Protein AF-A0A3L7WDQ2-F1 (afdb_monomer)

Foldseek 3Di:
DDDDDDDDDDDDDDDAFDWDWDAAPVGEIEIEGADPPFQKKKKKKWFFQAQQNDDQLQAQLRALLQQQLCCDFPPDGNVRLQVQQVVQVKGWGWGGDNTTIMIIMMGGPVSVLSVVVSSCRSLQGGPLDQVSLVVSLVVLLVVLVVLVVDPVSVVVLVVLCVVQPNRSSSADRNHDNNSSVPDGSVSSVVSSVVRNPGNYIYMYMYGHDDPVVVVVSVNVD

Secondary structure (DSSP, 8-state):
---PPPPPPPPPPPPPPPPEEEE-TT--EEEEEE-TT--EEEEEEEEE--GGG--STTTTHHHHHHHHHTTB-SS-BHHHHHHHHHHTT-EEEEEE-SSEEEEEEEEEGGGHHHHHHHHHHHHHS----HHHHHHHHHHHHHHHHHHHT-HHHHHHHHHHHHHHTTSGGGS-TT--HHHHHH--HHHHHHHHHHHHT-SS-EEEEEESS-HHHHHHHHHH-

pLDDT: mean 94.1, std 5.85, range [59.62, 98.56]

Nearest PDB structures (foldseek):
  8ab7-assembly1_A  TM=9.210E-01  e=2.938E-15  Yarrowia lipolytica
  1hr6-assembly4_H  TM=9.239E-01  e=3.121E-15  Saccharomyces cerevisiae
  1hr8-assembly2_D  TM=9.144E-01  e=2.767E-15  Saccharomyces cerevisiae
  8bq5-assembly1_AB  TM=8.715E-01  e=3.970E-15  Arabidopsis thaliana
  8gym-assembly1_qa  TM=8.135E-01  e=2.073E-12  Tetrahymena thermophila SB210

Radius of gyration: 20.44 Å; Cα contacts (8 Å, |Δi|>4): 396; chains: 1; bounding box: 46×68×49 Å

Structure (mmCIF, N/CA/C/O backbone):
data_AF-A0A3L7WDQ2-F1
#
_entry.id   AF-A0A3L7WDQ2-F1
#
loop_
_atom_site.group_PDB
_atom_site.id
_atom_site.type_symbol
_atom_site.label_atom_id
_atom_site.label_alt_id
_atom_site.label_comp_id
_atom_site.label_asym_id
_atom_site.label_entity_id
_atom_site.label_seq_id
_atom_site.pdbx_PDB_ins_code
_atom_site.Cartn_x
_atom_site.Cartn_y
_atom_site.Cartn_z
_atom_site.occupancy
_atom_site.B_iso_or_equiv
_atom_site.auth_seq_id
_atom_site.auth_comp_id
_atom_site.auth_asym_id
_atom_site.auth_atom_id
_atom_site.pdbx_PDB_model_num
ATOM 1 N N . MET A 1 1 ? 1.656 50.669 -23.927 1.00 59.62 1 MET A N 1
ATOM 2 C CA . MET A 1 1 ? 1.683 49.493 -24.826 1.00 59.62 1 MET A CA 1
ATOM 3 C C . MET A 1 1 ? 0.781 48.427 -24.222 1.00 59.62 1 MET A C 1
ATOM 5 O O . MET A 1 1 ? 1.044 48.004 -23.106 1.00 59.62 1 MET A O 1
ATOM 9 N N . SER A 1 2 ? -0.325 48.080 -24.886 1.00 64.50 2 SER A N 1
ATOM 10 C CA . SER A 1 2 ? -1.250 47.030 -24.431 1.00 64.50 2 SER A CA 1
ATOM 11 C C . SER A 1 2 ? -0.648 45.667 -24.777 1.00 64.50 2 SER A C 1
ATOM 13 O O . SER A 1 2 ? -0.450 45.374 -25.954 1.00 64.50 2 SER A O 1
ATOM 15 N N . VAL A 1 3 ? -0.287 44.865 -23.772 1.00 70.38 3 VAL A N 1
ATOM 16 C CA . VAL A 1 3 ? 0.194 43.492 -23.984 1.00 70.38 3 VAL A CA 1
ATOM 17 C C . VAL A 1 3 ? -1.024 42.595 -24.177 1.00 70.38 3 VAL A C 1
ATOM 19 O O . VAL A 1 3 ? -1.793 42.359 -23.245 1.00 70.38 3 VAL A O 1
ATOM 22 N N . GLN A 1 4 ? -1.217 42.117 -25.402 1.00 76.56 4 GLN A N 1
ATOM 23 C CA . GLN A 1 4 ? -2.279 41.176 -25.737 1.00 76.56 4 GLN A CA 1
ATOM 24 C C . GLN A 1 4 ? -1.989 39.829 -25.061 1.00 76.56 4 GLN A C 1
ATOM 26 O O . GLN A 1 4 ? -0.908 39.265 -25.231 1.00 76.56 4 GLN A O 1
ATOM 31 N N . ARG A 1 5 ? -2.940 39.314 -24.266 1.00 75.31 5 ARG A N 1
ATOM 32 C CA . ARG A 1 5 ? -2.810 37.976 -23.670 1.00 75.31 5 ARG A CA 1
ATOM 33 C C . ARG A 1 5 ? -2.708 36.930 -24.788 1.00 75.31 5 ARG A C 1
ATOM 35 O O . ARG A 1 5 ? -3.518 36.993 -25.716 1.00 75.31 5 ARG A O 1
ATOM 42 N N . PRO A 1 6 ? -1.778 35.962 -24.693 1.00 79.25 6 PRO A N 1
ATOM 43 C CA . PRO A 1 6 ? -1.749 34.830 -25.607 1.00 79.25 6 PRO A CA 1
ATOM 44 C C . PRO A 1 6 ? -3.108 34.122 -25.605 1.00 79.25 6 PRO A C 1
ATOM 46 O O . PRO A 1 6 ? -3.680 33.876 -24.541 1.00 79.25 6 PRO A O 1
ATOM 49 N N . GLY A 1 7 ? -3.630 33.824 -26.795 1.00 85.00 7 GLY A N 1
ATOM 50 C CA . GLY A 1 7 ? -4.829 33.003 -26.944 1.00 85.00 7 GLY A CA 1
ATOM 51 C C . GLY A 1 7 ? -4.579 31.552 -26.511 1.00 85.00 7 GLY A C 1
ATOM 52 O O . GLY A 1 7 ? -3.423 31.146 -26.353 1.00 85.00 7 GLY A O 1
ATOM 53 N N . PRO A 1 8 ? -5.641 30.753 -26.317 1.00 83.12 8 PRO A N 1
ATOM 54 C CA . PRO A 1 8 ? -5.490 29.333 -26.034 1.00 83.12 8 PRO A CA 1
ATOM 55 C C . PRO A 1 8 ? -4.716 28.650 -27.168 1.00 83.12 8 PRO A C 1
ATOM 57 O O . PRO A 1 8 ? -4.995 28.865 -28.347 1.00 83.12 8 PRO A O 1
ATOM 60 N N . LEU A 1 9 ? -3.728 27.832 -26.801 1.00 85.31 9 LEU A N 1
ATOM 61 C CA . LEU A 1 9 ? -3.012 26.994 -27.758 1.00 85.31 9 LEU A CA 1
ATOM 62 C C . LEU A 1 9 ? -3.973 25.961 -28.352 1.00 85.31 9 LEU A C 1
ATOM 64 O O . LEU A 1 9 ? -4.857 25.455 -27.658 1.00 85.31 9 LEU A O 1
ATOM 68 N N . THR A 1 10 ? -3.764 25.599 -29.617 1.00 86.88 10 THR A N 1
ATOM 69 C CA . THR A 1 10 ? -4.469 24.469 -30.224 1.00 86.88 10 THR A CA 1
ATOM 70 C C . THR A 1 10 ? -4.185 23.204 -29.406 1.00 86.88 10 THR A C 1
ATOM 72 O O . THR A 1 10 ? -3.007 22.909 -29.161 1.00 86.88 10 THR A O 1
ATOM 75 N N . PRO A 1 11 ? -5.214 22.449 -28.978 1.00 84.75 11 PRO A N 1
ATOM 76 C CA . PRO A 1 11 ? -5.010 21.196 -28.266 1.00 84.75 11 PRO A CA 1
ATOM 77 C C . PRO A 1 11 ? -4.119 20.268 -29.089 1.00 84.75 11 PRO A C 1
ATOM 79 O O . PRO A 1 11 ? -4.401 19.988 -30.255 1.00 84.75 11 PRO A O 1
ATOM 82 N N . ARG A 1 12 ? -3.022 19.798 -28.493 1.00 84.56 12 ARG A N 1
ATOM 83 C CA . ARG A 1 12 ? -2.205 18.759 -29.121 1.00 84.56 12 ARG A CA 1
ATOM 84 C C . ARG A 1 12 ? -2.947 17.429 -28.980 1.00 84.56 12 ARG A C 1
ATOM 86 O O . ARG A 1 12 ? -3.363 17.118 -27.863 1.00 84.56 12 ARG A O 1
ATOM 93 N N . PRO A 1 13 ? -3.110 16.641 -30.057 1.00 84.12 13 PRO A N 1
ATOM 94 C CA . PRO A 1 13 ? -3.695 15.315 -29.939 1.00 84.12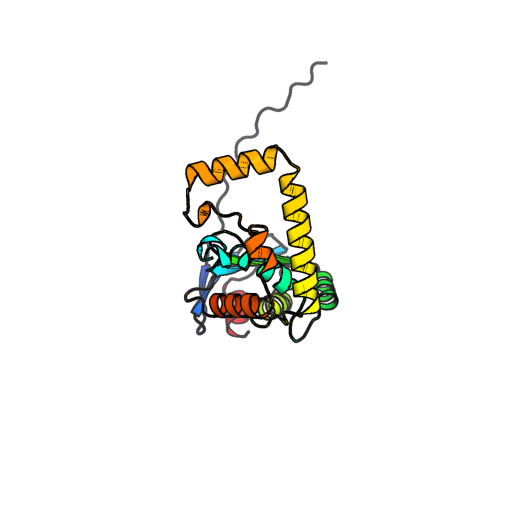 13 PRO A CA 1
ATOM 95 C C . PRO A 1 13 ? -2.809 14.465 -29.024 1.00 84.12 13 PRO A C 1
ATOM 97 O O . PRO A 1 13 ? -1.614 14.305 -29.272 1.00 84.12 13 PRO A O 1
ATOM 100 N N . TYR A 1 14 ? -3.388 13.955 -27.939 1.00 80.38 14 TYR A N 1
ATOM 101 C CA . TYR A 1 14 ? -2.718 13.026 -27.039 1.00 80.38 14 TYR A CA 1
ATOM 102 C C . TYR A 1 14 ? -3.117 11.605 -27.427 1.00 80.38 14 TYR A C 1
ATOM 104 O O . TYR A 1 14 ? -4.299 11.268 -27.424 1.00 80.38 14 TYR A O 1
ATOM 112 N N . THR A 1 15 ? -2.133 10.783 -27.783 1.00 83.75 15 THR A N 1
ATOM 113 C CA . THR A 1 15 ? -2.346 9.356 -28.044 1.00 83.75 15 THR A CA 1
ATOM 114 C C . THR A 1 15 ? -1.945 8.590 -26.798 1.00 83.75 15 THR A C 1
ATOM 116 O O . THR A 1 15 ? -0.816 8.732 -26.326 1.00 83.75 15 THR A O 1
ATOM 119 N N . PHE A 1 16 ? -2.865 7.795 -26.258 1.00 85.06 16 PHE A N 1
ATOM 120 C CA . PHE A 1 16 ? -2.553 6.931 -25.128 1.00 85.06 16 PHE A CA 1
ATOM 121 C C . PHE A 1 16 ? -1.520 5.871 -25.541 1.00 85.06 16 PHE A C 1
ATOM 123 O O . PHE A 1 16 ? -1.614 5.337 -26.651 1.00 85.06 16 PHE A O 1
ATOM 130 N N . PRO A 1 17 ? -0.535 5.558 -24.680 1.00 87.75 17 PRO A N 1
ATOM 131 C CA . PRO A 1 17 ? 0.389 4.465 -24.944 1.00 87.75 17 PRO A CA 1
ATOM 132 C C . PRO A 1 17 ? -0.378 3.142 -25.050 1.00 87.75 17 PRO A C 1
ATOM 134 O O . PRO A 1 17 ? -1.383 2.927 -24.370 1.00 87.75 17 PRO A O 1
ATOM 137 N N . ARG A 1 18 ? 0.102 2.243 -25.913 1.00 93.56 18 ARG A N 1
ATOM 138 C CA . ARG A 1 18 ? -0.462 0.897 -26.039 1.00 93.56 18 ARG A CA 1
ATOM 139 C C . ARG A 1 18 ? -0.148 0.098 -24.774 1.00 93.56 18 ARG A C 1
ATOM 141 O O . ARG A 1 18 ? 1.014 0.002 -24.389 1.00 93.56 18 ARG A O 1
ATOM 148 N N . ALA A 1 19 ? -1.175 -0.496 -24.175 1.00 96.69 19 ALA A N 1
ATOM 149 C CA . ALA A 1 19 ? -1.021 -1.424 -23.064 1.00 96.69 19 ALA A CA 1
ATOM 150 C C . ALA A 1 19 ? -0.680 -2.833 -23.571 1.00 96.69 19 ALA A C 1
ATOM 152 O O . ALA A 1 19 ? -1.246 -3.304 -24.563 1.00 96.69 19 ALA A O 1
ATOM 153 N N . TYR A 1 20 ? 0.233 -3.493 -22.867 1.00 98.19 20 TYR A N 1
ATOM 154 C CA . TYR A 1 20 ? 0.569 -4.902 -23.027 1.00 98.19 20 TYR A CA 1
ATOM 155 C C . TYR A 1 20 ? 0.194 -5.619 -21.740 1.00 98.19 20 TYR A C 1
ATOM 157 O O . TYR A 1 20 ? 0.519 -5.144 -20.653 1.00 98.19 20 TYR A O 1
ATOM 165 N N . GLU A 1 21 ? -0.499 -6.744 -21.864 1.00 97.88 21 GLU A N 1
ATOM 166 C CA . GLU A 1 21 ? -0.976 -7.505 -20.716 1.00 97.88 21 GLU A CA 1
ATOM 167 C C . GLU A 1 21 ? -0.285 -8.859 -20.644 1.00 97.88 21 GLU A C 1
ATOM 169 O O . GLU A 1 21 ? -0.116 -9.533 -21.660 1.00 97.88 21 GLU A O 1
ATOM 174 N N . HIS A 1 22 ? 0.061 -9.257 -19.428 1.00 97.44 22 HIS A N 1
ATOM 175 C CA . HIS A 1 22 ? 0.585 -10.574 -19.100 1.00 97.44 22 HIS A CA 1
ATOM 176 C C . HIS A 1 22 ? -0.095 -11.087 -17.836 1.00 97.44 22 HIS A C 1
ATOM 178 O O . HIS A 1 22 ? -0.574 -10.304 -17.012 1.00 97.44 22 HIS A O 1
ATOM 184 N N . ARG A 1 23 ? -0.155 -12.405 -17.676 1.00 96.81 23 ARG A N 1
ATOM 185 C CA . ARG A 1 23 ? -0.610 -13.025 -16.434 1.00 96.81 23 ARG A CA 1
ATOM 186 C C . ARG A 1 23 ? 0.427 -14.047 -16.004 1.00 96.81 23 ARG A C 1
ATOM 188 O O . ARG A 1 23 ? 0.684 -14.997 -16.740 1.00 96.81 23 ARG A O 1
ATOM 195 N N . THR A 1 24 ? 0.995 -13.836 -14.823 1.00 94.00 24 THR A N 1
ATOM 196 C CA . THR A 1 24 ? 2.006 -14.727 -14.248 1.00 94.00 24 THR A CA 1
ATOM 197 C C . THR A 1 24 ? 1.384 -16.076 -13.877 1.00 94.00 24 THR A C 1
ATOM 199 O O . THR A 1 24 ? 0.164 -16.198 -13.710 1.00 94.00 24 THR A O 1
ATOM 202 N N . ALA A 1 25 ? 2.219 -17.095 -13.660 1.00 91.25 25 ALA A N 1
ATOM 203 C CA . ALA A 1 25 ? 1.758 -18.399 -13.171 1.00 91.25 25 ALA A CA 1
ATOM 204 C C . ALA A 1 25 ? 1.103 -18.322 -11.775 1.00 91.25 25 ALA A C 1
ATOM 206 O O . ALA A 1 25 ? 0.220 -19.118 -11.460 1.00 91.25 25 ALA A O 1
ATOM 207 N N . THR A 1 26 ? 1.503 -17.341 -10.958 1.00 87.44 26 THR A N 1
ATOM 208 C CA . THR A 1 26 ? 0.925 -17.058 -9.632 1.00 87.44 26 THR A CA 1
ATOM 209 C C . THR A 1 26 ? -0.418 -16.323 -9.700 1.00 87.44 26 THR A C 1
ATOM 211 O O . THR A 1 26 ? -1.068 -16.142 -8.674 1.00 87.44 26 THR A O 1
ATOM 214 N N . GLY A 1 27 ? -0.865 -15.928 -10.897 1.00 90.19 27 GLY A N 1
ATOM 215 C CA . GLY A 1 27 ? -2.151 -15.272 -11.123 1.00 90.19 27 GLY A CA 1
ATOM 216 C C . GLY A 1 27 ? -2.107 -13.743 -11.104 1.00 90.19 27 GLY A C 1
ATOM 217 O O . GLY A 1 27 ? -3.146 -13.130 -11.351 1.00 90.19 27 GLY A O 1
ATOM 218 N N . LEU A 1 28 ? -0.941 -13.120 -10.889 1.00 93.62 28 LEU A N 1
ATOM 219 C CA . LEU A 1 28 ? -0.765 -11.667 -10.971 1.00 93.62 28 LEU A CA 1
ATOM 220 C C . LEU A 1 28 ? -1.000 -11.195 -12.406 1.00 93.62 28 LEU A C 1
ATOM 222 O O . LEU A 1 28 ? -0.325 -11.633 -13.340 1.00 93.62 28 LEU A O 1
ATOM 226 N N . ARG A 1 29 ? -1.954 -10.281 -12.591 1.00 96.94 29 ARG A N 1
ATOM 227 C CA . ARG A 1 29 ? -2.134 -9.594 -13.870 1.00 96.94 29 ARG A CA 1
ATOM 228 C C . ARG A 1 29 ? -1.151 -8.435 -13.942 1.00 96.94 29 ARG A C 1
ATOM 230 O O . ARG A 1 29 ? -1.103 -7.614 -13.034 1.00 96.94 29 ARG A O 1
ATOM 237 N N . VAL A 1 30 ? -0.401 -8.344 -15.029 1.00 97.94 30 VAL A N 1
ATOM 238 C CA . VAL A 1 30 ? 0.570 -7.279 -15.278 1.00 97.94 30 VAL A CA 1
ATOM 239 C C . VAL A 1 30 ? 0.114 -6.468 -16.481 1.00 97.94 30 VAL A C 1
ATOM 241 O O . VAL A 1 30 ? -0.139 -7.030 -17.544 1.00 97.94 30 VAL A O 1
ATOM 244 N N . ILE A 1 31 ? 0.031 -5.149 -16.330 1.00 98.19 31 ILE A N 1
ATOM 245 C CA . ILE A 1 31 ? -0.204 -4.208 -17.426 1.00 98.19 31 ILE A CA 1
ATOM 246 C C . ILE A 1 31 ? 1.034 -3.325 -17.574 1.00 98.19 31 ILE A C 1
ATOM 248 O O . ILE A 1 31 ? 1.326 -2.486 -16.722 1.00 98.19 31 ILE A O 1
ATOM 252 N N . ALA A 1 32 ? 1.743 -3.500 -18.682 1.00 98.12 32 ALA A N 1
ATOM 253 C CA . ALA A 1 32 ? 2.917 -2.723 -19.042 1.00 98.12 32 ALA A CA 1
ATOM 254 C C . ALA A 1 32 ? 2.553 -1.673 -20.104 1.00 98.12 32 ALA A C 1
ATOM 256 O O . ALA A 1 32 ? 1.966 -1.995 -21.139 1.00 98.12 32 ALA A O 1
ATOM 257 N N . LEU A 1 33 ? 2.915 -0.413 -19.862 1.00 97.62 33 LEU A N 1
ATOM 258 C CA . LEU A 1 33 ? 2.710 0.708 -20.780 1.00 97.62 33 LEU A CA 1
ATOM 259 C C . LEU A 1 33 ? 4.062 1.332 -21.166 1.00 97.62 33 LEU A C 1
ATOM 261 O O . LEU A 1 33 ? 4.532 2.247 -20.486 1.00 97.62 33 LEU A O 1
ATOM 265 N N . PRO A 1 34 ? 4.697 0.879 -22.261 1.00 96.62 34 PRO A N 1
ATOM 266 C CA . PRO A 1 34 ? 5.907 1.503 -22.779 1.00 96.62 34 PRO A CA 1
ATOM 267 C C . PRO A 1 34 ? 5.659 2.948 -23.193 1.00 96.62 34 PRO A C 1
ATOM 269 O O . PRO A 1 34 ? 4.737 3.258 -23.953 1.00 96.62 34 PRO A O 1
ATOM 272 N N . MET A 1 35 ? 6.521 3.837 -22.723 1.00 95.19 35 MET A N 1
ATOM 273 C CA . MET A 1 35 ? 6.489 5.263 -23.003 1.00 95.19 35 MET A CA 1
ATOM 274 C C . MET A 1 35 ? 7.888 5.717 -23.444 1.00 95.19 35 MET A C 1
ATOM 276 O O . MET A 1 35 ? 8.688 6.117 -22.600 1.00 95.19 35 MET A O 1
ATOM 280 N N . PRO A 1 36 ? 8.201 5.663 -24.752 1.00 92.62 36 PRO A N 1
ATOM 281 C CA . PRO A 1 36 ? 9.502 6.084 -25.273 1.00 92.62 36 PRO A CA 1
ATOM 282 C C . PRO A 1 36 ? 9.859 7.523 -24.871 1.00 92.62 36 PRO A C 1
ATOM 284 O O . PRO A 1 36 ? 8.997 8.409 -24.888 1.00 92.62 36 PRO A O 1
ATOM 287 N N . GLY A 1 37 ? 11.123 7.764 -24.510 1.00 91.50 37 GLY A N 1
ATOM 288 C CA . GLY A 1 37 ? 11.607 9.063 -24.037 1.00 91.50 37 GLY A CA 1
ATOM 289 C C . GLY A 1 37 ? 11.148 9.453 -22.624 1.00 91.50 37 GLY A C 1
ATOM 290 O O . GLY A 1 37 ? 11.202 10.635 -22.266 1.00 91.50 37 GLY A O 1
ATOM 291 N N . ARG A 1 38 ? 10.652 8.500 -21.821 1.00 93.25 38 ARG A N 1
ATOM 292 C CA . ARG A 1 38 ? 10.316 8.691 -20.401 1.00 93.25 38 ARG A CA 1
ATOM 293 C C . ARG A 1 38 ? 11.309 7.910 -19.530 1.00 93.25 38 ARG A C 1
ATOM 295 O O . ARG A 1 38 ? 11.047 6.756 -19.205 1.00 93.25 38 ARG A O 1
ATOM 302 N N . PRO A 1 39 ? 12.396 8.547 -19.056 1.00 94.00 39 PRO A N 1
ATOM 303 C CA . PRO A 1 39 ? 13.459 7.855 -18.319 1.00 94.00 39 PRO A CA 1
ATOM 304 C C . PRO A 1 39 ? 13.061 7.434 -16.892 1.00 94.00 39 PRO A C 1
ATOM 306 O O . PRO A 1 39 ? 13.872 6.851 -16.170 1.00 94.00 39 PRO A O 1
ATOM 309 N N . LEU A 1 40 ? 11.830 7.743 -16.471 1.00 97.19 40 LEU A N 1
ATOM 310 C CA . LEU A 1 40 ? 11.250 7.337 -15.196 1.00 97.19 40 LEU A CA 1
ATOM 311 C C . LEU A 1 40 ? 10.161 6.291 -15.436 1.00 97.19 40 LEU A C 1
ATOM 313 O O . LEU A 1 40 ? 9.344 6.438 -16.346 1.00 97.19 40 LEU A O 1
ATOM 317 N N . ALA A 1 41 ? 10.134 5.281 -14.576 1.00 97.69 41 ALA A N 1
ATOM 318 C CA . ALA A 1 41 ? 9.042 4.343 -14.431 1.00 97.69 41 ALA A CA 1
ATOM 319 C C . ALA A 1 41 ? 8.132 4.764 -13.271 1.00 97.69 41 ALA A C 1
ATOM 321 O O . ALA A 1 41 ? 8.612 5.197 -12.223 1.00 97.69 41 ALA A O 1
ATOM 322 N N . ALA A 1 42 ? 6.826 4.592 -13.450 1.00 97.94 42 ALA A N 1
ATOM 323 C CA . ALA A 1 42 ? 5.827 4.630 -12.391 1.00 97.94 42 ALA A CA 1
ATOM 324 C C . ALA A 1 42 ? 5.203 3.239 -12.264 1.00 97.94 42 ALA A C 1
ATOM 326 O O . ALA A 1 42 ? 4.842 2.632 -13.273 1.00 97.94 42 ALA A O 1
ATOM 327 N N . MET A 1 43 ? 5.098 2.739 -11.036 1.00 97.81 43 MET A N 1
ATOM 328 C CA . MET A 1 43 ? 4.671 1.374 -10.733 1.00 97.81 43 MET A CA 1
ATOM 329 C C . MET A 1 43 ? 3.604 1.382 -9.648 1.00 97.81 43 MET A C 1
ATOM 331 O O . MET A 1 43 ? 3.729 2.122 -8.670 1.00 97.81 43 MET A O 1
ATOM 335 N N . GLN A 1 44 ? 2.588 0.537 -9.795 1.00 97.75 44 GLN A N 1
ATOM 336 C CA . GLN A 1 44 ? 1.570 0.306 -8.776 1.00 97.75 44 GLN A CA 1
ATOM 337 C C . GLN A 1 44 ? 1.159 -1.161 -8.739 1.00 97.75 44 GLN A C 1
ATOM 339 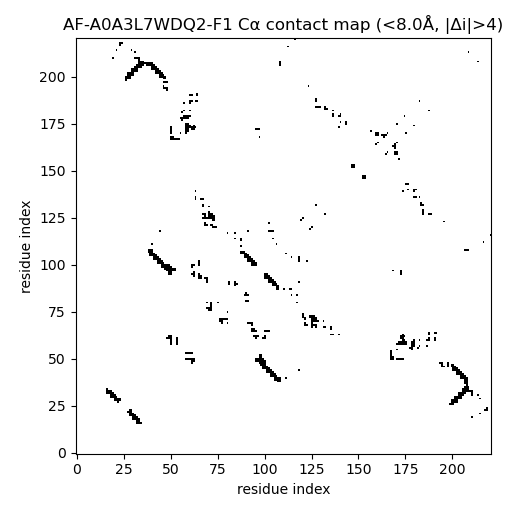O O . GLN A 1 44 ? 0.702 -1.710 -9.736 1.00 97.75 44 GLN A O 1
ATOM 344 N N . LEU A 1 45 ? 1.257 -1.768 -7.563 1.00 97.25 45 LEU A N 1
ATOM 345 C CA . LEU A 1 45 ? 0.570 -3.002 -7.217 1.00 97.25 45 LEU A CA 1
ATOM 346 C C . LEU A 1 45 ? -0.771 -2.643 -6.577 1.00 97.25 45 LEU A C 1
ATOM 348 O O . LEU A 1 45 ? -0.802 -1.906 -5.596 1.00 97.25 45 LEU A O 1
ATOM 352 N N . LEU A 1 46 ? -1.864 -3.174 -7.111 1.00 96.44 46 LEU A N 1
ATOM 353 C CA . LEU A 1 46 ? -3.225 -2.973 -6.636 1.00 96.44 46 LEU A CA 1
ATOM 354 C C . LEU A 1 46 ? -3.791 -4.289 -6.099 1.00 96.44 46 LEU A C 1
ATOM 356 O O . LEU A 1 46 ? -3.860 -5.296 -6.805 1.00 96.44 46 LEU A O 1
ATOM 360 N N . MET A 1 47 ? -4.257 -4.246 -4.855 1.00 95.06 47 MET A N 1
ATOM 361 C CA . MET A 1 47 ? -4.930 -5.346 -4.173 1.00 95.06 47 MET A CA 1
ATOM 362 C C . MET A 1 47 ? -6.349 -4.899 -3.818 1.00 95.06 47 MET A C 1
ATOM 364 O O . MET A 1 47 ? -6.545 -3.957 -3.052 1.00 95.06 47 MET A O 1
ATOM 368 N N . ARG A 1 48 ? -7.366 -5.564 -4.371 1.00 92.81 48 ARG A N 1
ATOM 369 C CA . ARG A 1 48 ? -8.776 -5.348 -3.989 1.00 92.81 48 ARG A CA 1
ATOM 370 C C . ARG A 1 48 ? -9.014 -5.690 -2.509 1.00 92.81 48 ARG A C 1
ATOM 372 O O . ARG A 1 48 ? -8.424 -6.635 -1.996 1.00 92.81 48 ARG A O 1
ATOM 379 N N . GLY A 1 49 ? -9.921 -4.966 -1.860 1.00 91.56 49 GLY A N 1
ATOM 380 C CA . GLY A 1 49 ? -10.234 -5.125 -0.429 1.00 91.56 49 GLY A CA 1
ATOM 381 C C . GLY A 1 49 ? -10.031 -3.845 0.385 1.00 91.56 49 GLY A C 1
ATOM 382 O O . GLY A 1 49 ? -9.478 -3.872 1.487 1.00 91.56 49 GLY A O 1
ATOM 383 N N . GLY A 1 50 ? -10.424 -2.709 -0.197 1.00 94.75 50 GLY A N 1
ATOM 384 C CA . GLY A 1 50 ? -10.346 -1.394 0.436 1.00 94.75 50 GLY A CA 1
ATOM 385 C C . GLY A 1 50 ? -11.442 -1.151 1.479 1.00 94.75 50 GLY A C 1
ATOM 386 O O . GLY A 1 50 ? -12.030 -2.075 2.040 1.00 94.75 50 GLY A O 1
ATOM 387 N N . ALA A 1 51 ? -11.736 0.121 1.747 1.00 96.31 51 ALA A N 1
ATOM 388 C CA . ALA A 1 51 ? -12.699 0.501 2.780 1.00 96.31 51 ALA A CA 1
ATOM 389 C C . ALA A 1 51 ? -14.137 0.015 2.510 1.00 96.31 51 ALA A C 1
ATOM 391 O O . ALA A 1 51 ? -14.895 -0.216 3.449 1.00 96.31 51 ALA A O 1
ATOM 392 N N . ALA A 1 52 ? -14.520 -0.202 1.247 1.00 95.31 52 ALA A N 1
ATOM 393 C CA . ALA A 1 52 ? -15.861 -0.671 0.898 1.00 95.31 52 ALA A CA 1
ATOM 394 C C . ALA A 1 52 ? -16.133 -2.120 1.346 1.00 95.31 52 ALA A C 1
ATOM 396 O O . ALA A 1 52 ? -17.290 -2.527 1.437 1.00 95.31 52 ALA A O 1
ATOM 397 N N . THR A 1 53 ? -15.091 -2.899 1.650 1.00 94.94 53 THR A N 1
ATOM 398 C CA . THR A 1 53 ? -15.231 -4.268 2.168 1.00 94.94 53 THR A CA 1
ATOM 399 C C . THR A 1 53 ? -15.152 -4.334 3.695 1.00 94.94 53 THR A C 1
ATOM 401 O O . THR A 1 53 ? -15.185 -5.422 4.260 1.00 94.94 53 THR A O 1
ATOM 404 N N . GLU A 1 54 ? -15.016 -3.195 4.381 1.00 95.75 54 GLU A N 1
ATOM 405 C CA . GLU A 1 54 ? -14.996 -3.125 5.843 1.00 95.75 54 GLU A CA 1
ATOM 406 C C . GLU A 1 54 ? -16.409 -3.227 6.420 1.00 95.75 54 GLU A C 1
ATOM 408 O O . GLU A 1 54 ? -17.333 -2.547 5.965 1.00 95.75 54 GLU A O 1
ATOM 413 N N . SER A 1 55 ? -16.580 -4.002 7.493 1.00 95.12 55 SER A N 1
ATOM 414 C CA . SER A 1 55 ? -17.729 -3.815 8.384 1.00 95.12 55 SER A CA 1
ATOM 415 C C . SER A 1 55 ? -17.628 -2.488 9.153 1.00 95.12 55 SER A C 1
ATOM 417 O O . SER A 1 55 ? -16.587 -1.831 9.177 1.00 95.12 55 SER A O 1
ATOM 419 N N . ALA A 1 56 ? -18.712 -2.074 9.816 1.00 93.94 56 ALA A N 1
ATOM 420 C CA . ALA A 1 56 ? -18.709 -0.852 10.623 1.00 93.94 56 ALA A CA 1
ATOM 421 C C . ALA A 1 56 ? -17.669 -0.899 11.763 1.00 93.94 56 ALA A C 1
ATOM 423 O O . ALA A 1 56 ? -17.056 0.117 12.081 1.00 93.94 56 ALA A O 1
ATOM 424 N N . THR A 1 57 ? -17.432 -2.080 12.342 1.00 95.56 57 THR A N 1
ATOM 425 C CA . THR A 1 57 ? -16.460 -2.284 13.427 1.00 95.56 57 THR A CA 1
ATOM 426 C C . THR A 1 57 ? -15.017 -2.369 12.935 1.00 95.56 57 THR A C 1
ATOM 428 O O . THR A 1 57 ? -14.104 -2.048 13.684 1.00 95.56 57 THR A O 1
ATOM 431 N N . GLU A 1 58 ? -14.796 -2.761 11.679 1.00 96.44 58 GLU A N 1
ATOM 432 C CA . GLU A 1 58 ? -13.465 -2.818 11.051 1.00 96.44 58 GLU A CA 1
ATOM 433 C C . GLU A 1 58 ? -13.097 -1.520 10.318 1.00 96.44 58 GLU A C 1
ATOM 435 O O . GLU A 1 58 ? -12.055 -1.455 9.658 1.00 96.44 58 GLU A O 1
ATOM 440 N N . ASN A 1 59 ? -13.954 -0.498 10.369 1.00 97.06 59 ASN A N 1
ATOM 441 C CA . ASN A 1 59 ? -13.779 0.685 9.544 1.00 97.06 59 ASN A CA 1
ATOM 442 C C . ASN A 1 59 ? -12.459 1.414 9.862 1.00 97.06 59 ASN A C 1
ATOM 444 O O . ASN A 1 59 ? -12.195 1.770 11.013 1.00 97.06 59 ASN A O 1
ATOM 448 N N . GLY A 1 60 ? -11.645 1.655 8.834 1.00 97.62 60 GLY A N 1
ATOM 449 C CA . GLY A 1 60 ? -10.315 2.256 8.934 1.00 97.62 60 GLY A CA 1
ATOM 450 C C . GLY A 1 60 ? -9.158 1.254 8.930 1.00 97.62 60 GLY A C 1
ATOM 451 O O . GLY A 1 60 ? -8.002 1.681 8.895 1.00 97.62 60 GLY A O 1
ATOM 452 N N . THR A 1 61 ? -9.429 -0.056 8.935 1.00 98.12 61 THR A N 1
ATOM 453 C CA . THR A 1 61 ? -8.383 -1.093 8.888 1.00 98.12 61 THR A CA 1
ATOM 454 C C . THR A 1 61 ? -7.586 -1.070 7.587 1.00 98.12 61 THR A C 1
ATOM 456 O O . THR A 1 61 ? -6.367 -1.199 7.650 1.00 98.12 61 THR A O 1
ATOM 459 N N . ALA A 1 62 ? -8.208 -0.837 6.426 1.00 97.69 62 ALA A N 1
ATOM 460 C CA . ALA A 1 62 ? -7.498 -0.741 5.148 1.00 97.69 62 ALA A CA 1
ATOM 461 C C . ALA A 1 62 ? -6.535 0.455 5.126 1.00 97.69 62 ALA A C 1
ATOM 463 O O . ALA A 1 62 ? -5.372 0.317 4.749 1.00 97.69 62 ALA A O 1
ATOM 464 N N . ALA A 1 63 ? -6.998 1.623 5.581 1.00 97.94 63 ALA A N 1
ATOM 465 C CA . ALA A 1 63 ? -6.185 2.835 5.627 1.00 97.94 63 ALA A CA 1
ATOM 466 C C . ALA A 1 63 ? -5.019 2.724 6.617 1.00 97.94 63 ALA A C 1
ATOM 468 O O . ALA A 1 63 ? -3.899 3.135 6.303 1.00 97.94 63 ALA A O 1
ATOM 469 N N . LEU A 1 64 ? -5.265 2.163 7.806 1.00 98.38 64 LEU A N 1
ATOM 470 C CA . LEU A 1 64 ? -4.214 1.981 8.802 1.00 98.38 64 LEU A CA 1
ATOM 471 C C . LEU A 1 64 ? -3.214 0.905 8.367 1.00 98.38 64 LEU A C 1
ATOM 473 O O . LEU A 1 64 ? -2.013 1.100 8.532 1.00 98.38 64 LEU A O 1
ATOM 477 N N . LEU A 1 65 ? -3.692 -0.181 7.748 1.00 98.31 65 LEU A N 1
ATOM 478 C CA . LEU A 1 65 ? -2.827 -1.205 7.174 1.00 98.31 65 LEU A CA 1
ATOM 479 C C . LEU A 1 65 ? -1.927 -0.619 6.088 1.00 98.31 65 LEU A C 1
ATOM 481 O O . LEU A 1 65 ? -0.726 -0.836 6.154 1.00 98.31 65 LEU A O 1
ATOM 485 N N . ALA A 1 66 ? -2.462 0.160 5.141 1.00 97.94 66 ALA A N 1
ATOM 486 C CA . ALA A 1 66 ? -1.656 0.782 4.088 1.00 97.94 66 ALA A CA 1
ATOM 487 C C . ALA A 1 66 ? -0.505 1.625 4.661 1.00 97.94 66 ALA A C 1
ATOM 489 O O . ALA A 1 66 ? 0.619 1.558 4.175 1.00 97.94 66 ALA A O 1
ATOM 490 N N . ARG A 1 67 ? -0.747 2.367 5.750 1.00 97.44 67 ARG A N 1
ATOM 491 C CA . ARG A 1 67 ? 0.315 3.103 6.456 1.00 97.44 67 ARG A CA 1
ATOM 492 C C . ARG A 1 67 ? 1.336 2.174 7.105 1.00 97.44 67 ARG A C 1
ATOM 494 O O . ARG A 1 67 ? 2.523 2.468 7.068 1.00 97.44 67 ARG A O 1
ATOM 501 N N . LEU A 1 68 ? 0.873 1.066 7.666 1.00 97.44 68 LEU A N 1
ATOM 502 C CA . LEU A 1 68 ? 1.712 0.084 8.337 1.00 97.44 68 LEU A CA 1
ATOM 503 C C . LEU A 1 68 ? 2.563 -0.750 7.363 1.00 97.44 68 LEU A C 1
ATOM 505 O O . LEU A 1 68 ? 3.639 -1.187 7.757 1.00 97.44 68 LEU A O 1
ATOM 509 N N . LEU A 1 69 ? 2.144 -0.934 6.102 1.00 97.56 69 LEU A N 1
ATOM 510 C CA . LEU A 1 69 ? 2.957 -1.627 5.087 1.00 97.56 69 LEU A CA 1
ATOM 511 C C . LEU A 1 69 ? 4.325 -0.950 4.911 1.00 97.56 69 LEU A C 1
ATOM 513 O O . LEU A 1 69 ? 5.336 -1.620 4.756 1.00 97.56 69 LEU A O 1
ATOM 517 N N . THR A 1 70 ? 4.381 0.381 5.006 1.00 96.06 70 THR A N 1
ATOM 518 C CA . THR A 1 70 ? 5.638 1.137 4.883 1.00 96.06 70 THR A CA 1
ATOM 519 C C . 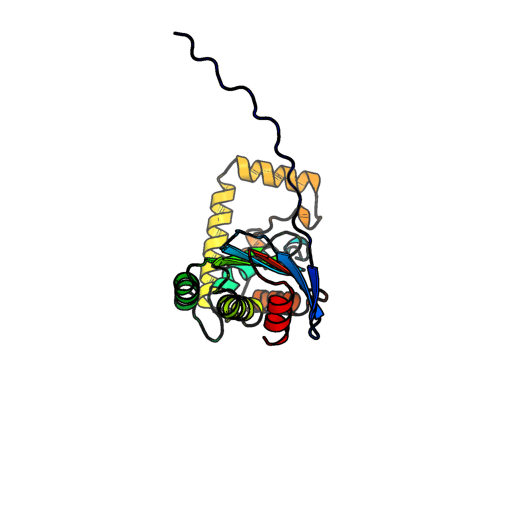THR A 1 70 ? 6.488 1.157 6.158 1.00 96.06 70 THR A C 1
ATOM 521 O O . THR A 1 70 ? 7.537 1.790 6.168 1.00 96.06 70 THR A O 1
ATOM 524 N N . GLU A 1 71 ? 6.070 0.478 7.231 1.00 96.88 71 GLU A N 1
ATOM 525 C CA . GLU A 1 71 ? 6.829 0.401 8.492 1.00 96.88 71 GLU A CA 1
ATOM 526 C C . GLU A 1 71 ? 7.826 -0.779 8.522 1.00 96.88 71 GLU A C 1
ATOM 528 O O . GLU A 1 71 ? 8.457 -1.046 9.546 1.00 96.88 71 GLU A O 1
ATOM 533 N N . GLY A 1 72 ? 7.998 -1.466 7.388 1.00 92.75 72 GLY A N 1
ATOM 534 C CA . GLY A 1 72 ? 9.057 -2.448 7.156 1.00 92.75 72 GLY A CA 1
ATOM 535 C C . GLY A 1 72 ? 8.569 -3.882 6.946 1.00 92.75 72 GLY A C 1
ATOM 536 O O . GLY A 1 72 ? 7.434 -4.243 7.272 1.00 92.75 72 GLY A O 1
ATOM 537 N N . GLY A 1 73 ? 9.471 -4.715 6.440 1.00 94.88 73 GLY A N 1
ATOM 538 C CA . GLY A 1 73 ? 9.309 -6.144 6.184 1.00 94.88 73 GLY A CA 1
ATOM 539 C C . GLY A 1 73 ? 10.451 -6.969 6.795 1.00 94.88 73 GLY A C 1
ATOM 540 O O . GLY A 1 73 ? 11.151 -6.491 7.691 1.00 94.88 73 GLY A O 1
ATOM 541 N N . PRO A 1 74 ? 10.645 -8.225 6.361 1.00 93.19 74 PRO A N 1
ATOM 542 C CA . PRO A 1 74 ? 11.680 -9.108 6.893 1.00 93.19 74 PRO A CA 1
ATOM 543 C C . PRO A 1 74 ? 13.115 -8.641 6.615 1.00 93.19 74 PRO A C 1
ATOM 545 O O . PRO A 1 74 ? 14.012 -9.013 7.372 1.00 93.19 74 PRO A O 1
ATOM 548 N N . ARG A 1 75 ? 13.362 -7.868 5.547 1.00 95.50 75 ARG A N 1
ATOM 549 C CA . ARG A 1 75 ? 14.717 -7.438 5.149 1.00 95.50 75 ARG A CA 1
ATOM 550 C C . ARG A 1 75 ? 15.000 -5.988 5.540 1.00 95.50 75 ARG A C 1
ATOM 552 O O . ARG A 1 75 ? 16.147 -5.666 5.844 1.00 95.50 75 ARG A O 1
ATOM 559 N N . HIS A 1 76 ? 13.979 -5.136 5.557 1.00 97.31 76 HIS A N 1
ATOM 560 C CA . HIS A 1 76 ? 14.106 -3.710 5.841 1.00 97.31 76 HIS A CA 1
ATOM 561 C C . HIS A 1 76 ? 13.146 -3.269 6.948 1.00 97.31 76 HIS A C 1
ATOM 563 O O . HIS A 1 76 ? 11.936 -3.452 6.836 1.00 97.31 76 HIS A O 1
ATOM 569 N N . ASP A 1 77 ? 13.666 -2.607 7.985 1.00 96.38 77 ASP A N 1
ATOM 570 C CA . ASP A 1 77 ? 12.826 -1.774 8.851 1.00 96.38 77 ASP A CA 1
ATOM 571 C C . ASP A 1 77 ? 12.355 -0.507 8.106 1.00 96.38 77 ASP A C 1
ATOM 573 O O . ASP A 1 77 ? 12.789 -0.232 6.985 1.00 96.38 77 ASP A O 1
ATOM 577 N N . ALA A 1 78 ? 11.468 0.280 8.723 1.00 94.94 78 ALA A N 1
ATOM 578 C CA . ALA A 1 78 ? 10.915 1.493 8.119 1.00 94.94 78 ALA A CA 1
ATOM 579 C C . ALA A 1 78 ? 11.984 2.471 7.588 1.00 94.94 78 ALA A C 1
ATOM 581 O O . ALA A 1 78 ? 11.829 3.032 6.504 1.00 94.94 78 ALA A O 1
ATOM 582 N N . ILE A 1 79 ? 13.077 2.677 8.334 1.00 96.31 79 ILE A N 1
ATOM 583 C CA . ILE A 1 79 ? 14.136 3.625 7.958 1.00 96.31 79 ILE A CA 1
ATOM 584 C C . ILE A 1 79 ? 14.926 3.054 6.783 1.00 96.31 79 ILE A C 1
ATOM 586 O O . ILE A 1 79 ? 15.109 3.728 5.771 1.00 96.31 79 ILE A O 1
ATOM 590 N N . ARG A 1 80 ? 15.339 1.787 6.884 1.00 97.12 80 ARG A N 1
ATOM 591 C CA . ARG A 1 80 ? 16.093 1.094 5.837 1.00 97.12 80 ARG A CA 1
ATOM 592 C C . ARG A 1 80 ? 15.305 0.947 4.543 1.00 97.12 80 ARG A C 1
ATOM 594 O O . ARG A 1 80 ? 15.909 0.996 3.479 1.00 97.12 80 ARG A O 1
ATOM 601 N N . LEU A 1 81 ? 13.985 0.794 4.617 1.00 96.94 81 LEU A N 1
ATOM 602 C CA . LEU A 1 81 ? 13.113 0.734 3.446 1.00 96.94 81 LEU A CA 1
ATOM 603 C C . LEU A 1 81 ? 13.144 2.056 2.671 1.00 96.94 81 LEU A C 1
ATOM 605 O O . LEU A 1 81 ? 13.297 2.057 1.449 1.00 96.94 81 LEU A O 1
ATOM 609 N N . VAL A 1 82 ? 13.019 3.179 3.385 1.00 95.31 82 VAL A N 1
ATOM 610 C CA . VAL A 1 82 ? 13.087 4.517 2.785 1.00 95.31 82 VAL A CA 1
ATOM 611 C C . VAL A 1 82 ? 14.480 4.774 2.216 1.00 95.31 82 VAL A C 1
ATOM 613 O O . VAL A 1 82 ? 14.585 5.148 1.051 1.00 95.31 82 VAL A O 1
ATOM 616 N N . GLU A 1 83 ? 15.542 4.490 2.976 1.00 97.31 83 GLU A N 1
ATOM 617 C CA . GLU A 1 83 ? 16.927 4.617 2.499 1.00 97.31 83 GLU A CA 1
ATOM 618 C C . GLU A 1 83 ? 17.171 3.777 1.234 1.00 97.31 83 GLU A C 1
ATOM 620 O O . GLU A 1 83 ? 17.778 4.256 0.277 1.00 97.31 83 GLU A O 1
ATOM 625 N N . ALA A 1 84 ? 16.679 2.534 1.195 1.00 97.44 84 ALA A N 1
ATOM 626 C CA . ALA A 1 84 ? 16.815 1.657 0.036 1.00 97.44 84 ALA A CA 1
ATOM 627 C C . ALA A 1 84 ? 16.103 2.230 -1.199 1.00 97.44 84 ALA A C 1
ATOM 629 O O . ALA A 1 84 ? 16.682 2.243 -2.285 1.00 97.44 84 ALA A O 1
ATOM 630 N N . ALA A 1 85 ? 14.884 2.753 -1.044 1.00 97.19 85 ALA A N 1
ATOM 631 C CA . ALA A 1 85 ? 14.158 3.396 -2.138 1.00 97.19 85 ALA A CA 1
ATOM 632 C C . ALA A 1 85 ? 14.857 4.679 -2.631 1.00 97.19 85 ALA A C 1
ATOM 634 O O . ALA A 1 85 ? 14.991 4.886 -3.841 1.00 97.19 85 ALA A O 1
ATOM 635 N N . GLU A 1 86 ? 15.366 5.508 -1.715 1.00 97.00 86 GLU A N 1
ATOM 636 C CA . GLU A 1 86 ? 16.099 6.738 -2.036 1.00 97.00 86 GLU A CA 1
ATOM 637 C C . GLU A 1 86 ? 17.428 6.458 -2.750 1.00 97.00 86 GLU A C 1
ATOM 639 O O . GLU A 1 86 ? 17.773 7.157 -3.705 1.00 97.00 86 GLU A O 1
ATOM 644 N N . LEU A 1 87 ? 18.148 5.400 -2.363 1.00 97.81 87 LEU A N 1
ATOM 645 C CA . LEU A 1 87 ? 19.369 4.951 -3.047 1.00 97.81 87 LEU A CA 1
ATOM 646 C C . LEU A 1 87 ? 19.111 4.528 -4.501 1.00 97.81 87 LEU A C 1
ATOM 648 O O . LEU A 1 87 ? 20.000 4.639 -5.349 1.00 97.81 87 LEU A O 1
ATOM 652 N N . LEU A 1 88 ? 17.893 4.078 -4.810 1.00 97.75 88 LEU A N 1
ATOM 653 C CA . LEU A 1 88 ? 17.449 3.799 -6.177 1.00 97.75 88 LEU A CA 1
ATOM 654 C C . LEU A 1 88 ? 17.006 5.066 -6.929 1.00 97.75 88 LEU A C 1
ATOM 656 O O . LEU A 1 88 ? 16.657 4.986 -8.107 1.00 97.75 88 LEU A O 1
ATOM 660 N N . GLY A 1 89 ? 17.036 6.233 -6.279 1.00 97.25 89 GLY A N 1
ATOM 661 C CA . GLY A 1 89 ? 16.553 7.501 -6.821 1.00 97.25 89 GLY A CA 1
ATOM 662 C C . GLY A 1 89 ? 15.033 7.547 -6.952 1.00 97.25 89 GLY A C 1
ATOM 663 O O . GLY A 1 89 ? 14.523 8.248 -7.827 1.00 97.25 89 GLY A O 1
ATOM 664 N N . GLY A 1 90 ? 14.318 6.759 -6.145 1.00 96.31 90 GLY A N 1
ATOM 665 C CA . GLY A 1 90 ? 12.875 6.612 -6.230 1.00 96.31 90 GLY A CA 1
ATOM 666 C C . GLY A 1 90 ? 12.146 6.860 -4.918 1.00 96.31 90 GLY A C 1
ATOM 667 O O . GLY A 1 90 ? 12.736 7.132 -3.877 1.00 96.31 90 GLY A O 1
ATOM 668 N N . THR A 1 91 ? 10.825 6.757 -4.989 1.00 96.31 91 THR A N 1
ATOM 669 C CA . THR A 1 91 ? 9.928 6.785 -3.829 1.00 96.31 91 THR A CA 1
ATOM 670 C C . THR A 1 91 ? 9.264 5.430 -3.651 1.00 96.31 91 THR A C 1
ATOM 672 O O . THR A 1 91 ? 9.141 4.670 -4.607 1.00 96.31 91 THR A O 1
ATOM 675 N N . ILE A 1 92 ? 8.795 5.126 -2.447 1.00 96.69 92 ILE A N 1
ATOM 676 C CA . ILE A 1 92 ? 7.926 3.976 -2.198 1.00 96.69 92 ILE A CA 1
ATOM 677 C C . ILE A 1 92 ? 6.839 4.384 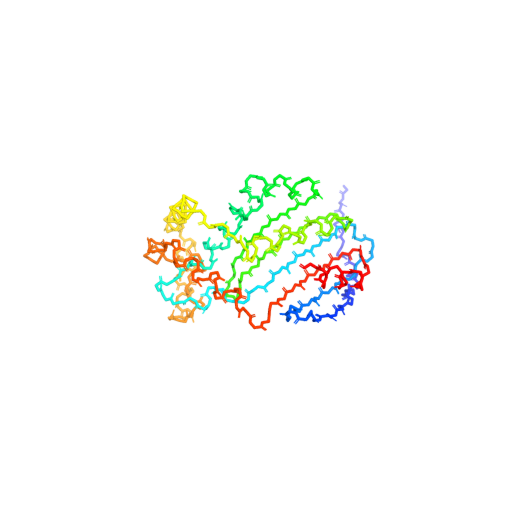-1.209 1.00 96.69 92 ILE A C 1
ATOM 679 O O . ILE A 1 92 ? 7.085 5.149 -0.276 1.00 96.69 92 ILE A O 1
ATOM 683 N N . GLY A 1 93 ? 5.616 3.925 -1.438 1.00 97.12 93 GLY A N 1
ATOM 684 C CA . GLY A 1 93 ? 4.482 4.288 -0.604 1.00 97.12 93 GLY A CA 1
ATOM 685 C C . GLY A 1 93 ? 3.323 3.325 -0.756 1.00 97.12 93 GLY A C 1
ATOM 686 O O . GLY A 1 93 ? 3.278 2.522 -1.686 1.00 97.12 93 GLY A O 1
ATOM 687 N N . ALA A 1 94 ? 2.371 3.429 0.163 1.00 97.81 94 ALA A N 1
ATOM 688 C CA . ALA A 1 94 ? 1.142 2.665 0.113 1.00 97.81 94 ALA A CA 1
ATOM 689 C C . ALA A 1 94 ? -0.054 3.515 0.541 1.00 97.81 94 ALA A C 1
ATOM 691 O O . ALA A 1 94 ? 0.048 4.375 1.421 1.00 97.81 94 ALA A O 1
ATOM 692 N N . GLU A 1 95 ? -1.190 3.262 -0.096 1.00 97.31 95 GLU A N 1
ATOM 693 C CA . GLU A 1 95 ? -2.435 4.003 0.088 1.00 97.31 95 GLU A CA 1
ATOM 694 C C . GLU A 1 95 ? -3.631 3.051 0.056 1.00 97.31 95 GLU A C 1
ATOM 696 O O . GLU A 1 95 ? -3.557 1.956 -0.500 1.00 97.31 95 GLU A O 1
ATOM 701 N N . ALA A 1 96 ? -4.746 3.472 0.650 1.00 97.75 96 ALA A N 1
ATOM 702 C CA . ALA A 1 96 ? -6.006 2.744 0.597 1.00 97.75 96 ALA A CA 1
ATOM 703 C C . ALA A 1 96 ? -7.112 3.642 0.046 1.00 97.75 96 ALA A C 1
ATOM 705 O O . ALA A 1 96 ? -7.265 4.791 0.466 1.00 97.75 96 ALA A O 1
ATOM 706 N N . GLY A 1 97 ? -7.908 3.085 -0.859 1.00 96.56 97 GLY A N 1
ATOM 707 C CA . GLY A 1 97 ? -9.162 3.652 -1.332 1.00 96.56 97 GLY A CA 1
ATOM 708 C C . GLY A 1 97 ? -10.361 2.822 -0.878 1.00 96.56 97 GLY A C 1
ATOM 709 O O . GLY A 1 97 ? -10.252 1.919 -0.045 1.00 96.56 97 GLY A O 1
ATOM 710 N N . PHE A 1 98 ? -11.524 3.098 -1.467 1.00 95.88 98 PHE A N 1
ATOM 711 C CA . PHE A 1 98 ? -12.715 2.275 -1.249 1.00 95.88 98 PHE A CA 1
ATOM 712 C C . PHE A 1 98 ? -12.556 0.863 -1.822 1.00 95.88 98 PHE A C 1
ATOM 714 O O . PHE A 1 98 ? -12.898 -0.106 -1.152 1.00 95.88 98 PHE A O 1
ATOM 721 N N . GLU A 1 99 ? -11.977 0.736 -3.016 1.00 94.94 99 GLU A N 1
ATOM 722 C CA . GLU A 1 99 ? -11.915 -0.547 -3.729 1.00 94.94 99 GLU A CA 1
ATOM 723 C C . GLU A 1 99 ? -10.718 -1.415 -3.342 1.00 94.94 99 GLU A C 1
ATOM 725 O O . GLU A 1 99 ? -10.790 -2.646 -3.391 1.00 94.94 99 GLU A O 1
ATOM 730 N N . GLY A 1 100 ? -9.606 -0.801 -2.946 1.00 94.88 100 GLY A N 1
ATOM 731 C CA . GLY A 1 100 ? -8.367 -1.534 -2.736 1.00 94.88 100 GLY A CA 1
ATOM 732 C C . GLY A 1 100 ? -7.301 -0.769 -1.976 1.00 94.88 100 GLY A C 1
ATOM 733 O O . GLY A 1 100 ? -7.451 0.410 -1.655 1.00 94.88 100 GLY A O 1
ATOM 734 N N . VAL A 1 101 ? -6.219 -1.486 -1.715 1.00 97.06 101 VAL A N 1
ATOM 735 C CA . VAL A 1 101 ? -4.954 -0.982 -1.193 1.00 97.06 101 VAL A CA 1
ATOM 736 C C . VAL A 1 101 ? -3.932 -1.068 -2.317 1.00 97.06 101 VAL A C 1
ATOM 738 O O . VAL A 1 101 ? -3.869 -2.075 -3.024 1.00 97.06 101 VAL A O 1
ATOM 741 N N . SER A 1 102 ? -3.143 -0.016 -2.494 1.00 96.88 102 SER A N 1
ATOM 742 C CA . SER A 1 102 ? -2.088 0.030 -3.498 1.00 96.88 102 SER A CA 1
ATOM 743 C C . SER A 1 102 ? -0.734 0.276 -2.863 1.00 96.88 102 SER A C 1
ATOM 745 O O . SER A 1 102 ? -0.628 1.122 -1.978 1.00 96.88 102 SER A O 1
ATOM 747 N N . VAL A 1 103 ? 0.293 -0.402 -3.365 1.00 97.81 103 VAL A N 1
ATOM 748 C CA . VAL A 1 103 ? 1.703 -0.114 -3.084 1.00 97.81 103 VAL A CA 1
ATOM 749 C C . VAL A 1 103 ? 2.325 0.407 -4.371 1.00 97.81 103 VAL A C 1
ATOM 751 O O . VAL A 1 103 ? 2.186 -0.220 -5.418 1.00 97.81 103 VAL A O 1
ATOM 754 N N . GLY A 1 104 ? 2.968 1.567 -4.324 1.00 96.81 104 GLY A N 1
ATOM 755 C CA . GLY A 1 104 ? 3.446 2.249 -5.518 1.00 96.81 104 GLY A CA 1
ATOM 756 C C . GLY A 1 104 ? 4.820 2.872 -5.357 1.00 96.81 104 GLY A C 1
ATOM 757 O O . GLY A 1 104 ? 5.302 3.108 -4.250 1.00 96.81 104 GLY A O 1
ATOM 758 N N . SER A 1 105 ? 5.439 3.143 -6.501 1.00 98.00 105 SER A N 1
ATOM 759 C CA . SER A 1 105 ? 6.770 3.728 -6.597 1.00 98.00 105 SER A CA 1
ATOM 760 C C . SER A 1 105 ? 6.930 4.535 -7.885 1.00 98.00 105 SER A C 1
ATOM 762 O O . SER A 1 105 ? 6.220 4.329 -8.874 1.00 98.00 105 SER A O 1
ATOM 764 N N . SER A 1 106 ? 7.875 5.471 -7.886 1.00 97.69 106 SER A N 1
ATOM 765 C CA . SER A 1 106 ? 8.397 6.110 -9.094 1.00 97.69 106 SER A CA 1
ATOM 766 C C . SER A 1 106 ? 9.914 6.210 -9.006 1.00 97.69 106 SER A C 1
ATOM 768 O O . SER A 1 106 ? 10.428 6.571 -7.952 1.00 97.69 106 SER A O 1
ATOM 770 N N . LEU A 1 107 ? 10.622 5.875 -10.088 1.00 98.25 107 LEU A N 1
ATOM 771 C CA . LEU A 1 107 ? 12.085 5.741 -10.106 1.00 98.25 107 LEU A CA 1
ATOM 772 C C . LEU A 1 107 ? 12.663 5.728 -11.535 1.00 98.25 107 LEU A C 1
ATOM 774 O O . LEU A 1 107 ? 11.907 5.549 -12.487 1.00 98.25 107 LEU A O 1
ATOM 778 N N . PRO A 1 108 ? 13.988 5.855 -11.729 1.00 98.19 108 PRO A N 1
ATOM 779 C CA . PRO A 1 108 ? 14.630 5.634 -13.026 1.00 98.19 108 PRO A CA 1
ATOM 780 C C . PRO A 1 108 ? 14.420 4.213 -13.577 1.00 98.19 108 PRO A C 1
ATOM 782 O O . PRO A 1 108 ? 14.558 3.232 -12.849 1.00 98.19 108 PRO A O 1
ATOM 785 N N . VAL A 1 109 ? 14.171 4.086 -14.885 1.00 97.12 109 VAL A N 1
ATOM 786 C CA . VAL A 1 109 ? 13.824 2.798 -15.538 1.00 97.12 109 VAL A CA 1
ATOM 787 C C . VAL A 1 109 ? 14.869 1.689 -15.340 1.00 97.12 109 VAL A C 1
ATOM 789 O O . VAL A 1 109 ? 14.524 0.526 -15.171 1.00 97.12 109 VAL A O 1
ATOM 792 N N . HIS A 1 110 ? 16.155 2.032 -15.254 1.00 95.94 110 HIS A N 1
ATOM 793 C CA . HIS A 1 110 ? 17.234 1.057 -15.042 1.00 95.94 110 HIS A CA 1
ATOM 794 C C . HIS A 1 110 ? 17.302 0.506 -13.601 1.00 95.94 110 HIS A C 1
ATOM 796 O O . HIS A 1 110 ? 18.171 -0.306 -13.290 1.00 95.94 110 HIS A O 1
ATOM 802 N N . ARG A 1 111 ? 16.421 0.967 -12.702 1.00 97.50 111 ARG A N 1
ATOM 803 C CA . ARG A 1 111 ? 16.332 0.549 -11.295 1.00 97.50 111 ARG A CA 1
ATOM 804 C C . ARG A 1 111 ? 15.034 -0.202 -10.973 1.00 97.50 111 ARG A C 1
ATOM 806 O O . ARG A 1 111 ? 14.780 -0.464 -9.804 1.00 97.50 111 ARG A O 1
ATOM 813 N N . ILE A 1 112 ? 14.237 -0.576 -11.981 1.00 97.25 112 ILE A N 1
ATOM 814 C CA . ILE A 1 112 ? 12.949 -1.273 -11.796 1.00 97.25 112 ILE A CA 1
ATOM 815 C C . ILE A 1 112 ? 13.109 -2.555 -10.970 1.00 97.25 112 ILE A C 1
ATOM 817 O O . ILE A 1 112 ? 12.420 -2.703 -9.967 1.00 97.25 112 ILE A O 1
ATOM 821 N N . ALA A 1 113 ? 14.042 -3.438 -11.341 1.00 96.25 113 ALA A N 1
ATOM 822 C CA . ALA A 1 113 ? 14.236 -4.732 -10.679 1.00 96.25 113 ALA A CA 1
ATOM 823 C C . ALA A 1 113 ? 14.403 -4.639 -9.147 1.00 96.25 113 ALA A C 1
ATOM 825 O O . ALA A 1 113 ? 13.557 -5.179 -8.440 1.00 96.25 113 ALA A O 1
ATOM 826 N N . PRO A 1 114 ? 15.387 -3.900 -8.597 1.00 96.38 114 PRO A N 1
ATOM 827 C CA . PRO A 1 114 ? 15.534 -3.806 -7.144 1.00 96.38 114 PRO A CA 1
ATOM 828 C C . PRO A 1 114 ? 14.357 -3.105 -6.446 1.00 96.38 114 PRO A C 1
ATOM 830 O O . PRO A 1 114 ? 14.145 -3.312 -5.257 1.00 96.38 114 PRO A O 1
ATOM 833 N N . MET A 1 115 ? 13.572 -2.278 -7.143 1.00 97.25 115 MET A N 1
ATOM 834 C CA . MET A 1 115 ? 12.379 -1.664 -6.554 1.00 97.25 115 MET A CA 1
ATOM 835 C C . MET A 1 115 ? 11.180 -2.615 -6.517 1.00 97.25 115 MET A C 1
ATOM 837 O O . MET A 1 115 ? 10.381 -2.541 -5.583 1.00 97.25 115 MET A O 1
ATOM 841 N N . LEU A 1 116 ? 11.052 -3.523 -7.490 1.00 95.94 116 LEU A N 1
ATOM 842 C CA . LEU A 1 116 ? 10.052 -4.593 -7.435 1.00 95.94 116 LEU A CA 1
ATOM 843 C C . LEU A 1 116 ? 10.248 -5.451 -6.184 1.00 95.94 116 LEU A C 1
ATOM 845 O O . LEU A 1 116 ? 9.267 -5.744 -5.503 1.00 95.94 116 LEU A O 1
ATOM 849 N N . ASP A 1 117 ? 11.500 -5.747 -5.825 1.00 94.88 117 ASP A N 1
ATOM 850 C CA . ASP A 1 117 ? 11.821 -6.476 -4.597 1.00 94.88 117 ASP A CA 1
ATOM 851 C C . ASP A 1 117 ? 11.318 -5.745 -3.344 1.00 94.88 117 ASP A C 1
ATOM 853 O O . ASP A 1 117 ? 10.783 -6.386 -2.438 1.00 94.88 117 ASP A O 1
ATOM 857 N N . LEU A 1 118 ? 11.474 -4.416 -3.276 1.00 96.75 118 LEU A N 1
ATOM 858 C CA . LEU A 1 118 ? 10.992 -3.614 -2.144 1.00 96.75 118 LEU A CA 1
ATOM 859 C C . LEU A 1 118 ? 9.461 -3.585 -2.082 1.00 96.75 118 LEU A C 1
ATOM 861 O O . LEU A 1 118 ? 8.892 -3.721 -1.000 1.00 96.75 118 LEU A O 1
ATOM 865 N N . ILE A 1 119 ? 8.791 -3.438 -3.231 1.00 96.38 119 ILE A N 1
ATOM 866 C CA . ILE A 1 119 ? 7.323 -3.478 -3.317 1.00 96.38 119 ILE A CA 1
ATOM 867 C C . ILE A 1 119 ? 6.801 -4.841 -2.860 1.00 96.38 119 ILE A C 1
ATOM 869 O O . ILE A 1 119 ? 5.869 -4.888 -2.057 1.00 96.38 119 ILE A O 1
ATOM 873 N N . ALA A 1 120 ? 7.389 -5.934 -3.350 1.00 93.81 120 ALA A N 1
ATOM 874 C CA . ALA A 1 120 ? 6.977 -7.290 -3.007 1.00 93.81 120 ALA A CA 1
ATOM 875 C C . ALA A 1 120 ? 7.122 -7.558 -1.503 1.00 93.81 120 ALA A C 1
ATOM 877 O O . ALA A 1 120 ? 6.186 -8.059 -0.879 1.00 93.81 120 ALA A O 1
ATOM 878 N N . GLU A 1 121 ? 8.247 -7.148 -0.913 1.00 95.31 121 GLU A N 1
ATOM 879 C CA . GLU A 1 121 ? 8.509 -7.298 0.519 1.00 95.31 121 GLU A CA 1
ATOM 880 C C . GLU A 1 121 ? 7.417 -6.654 1.374 1.00 95.31 121 GLU A C 1
ATOM 882 O O . GLU A 1 121 ? 6.823 -7.313 2.226 1.00 95.31 121 GLU A O 1
ATOM 887 N N . ILE A 1 122 ? 7.107 -5.379 1.132 1.00 95.88 122 ILE A N 1
ATOM 888 C CA . ILE A 1 122 ? 6.139 -4.668 1.974 1.00 95.88 122 ILE A CA 1
ATOM 889 C C . ILE A 1 122 ? 4.688 -5.014 1.650 1.00 95.88 122 ILE A C 1
ATOM 891 O O . ILE A 1 122 ? 3.818 -4.852 2.502 1.00 95.88 122 ILE A O 1
ATOM 895 N N . ALA A 1 123 ? 4.403 -5.478 0.432 1.00 94.88 123 ALA A N 1
ATOM 896 C CA . ALA A 1 123 ? 3.059 -5.881 0.044 1.00 94.88 123 ALA A CA 1
ATOM 897 C C . ALA A 1 123 ? 2.686 -7.258 0.604 1.00 94.88 123 ALA A C 1
ATOM 899 O O . ALA A 1 123 ? 1.568 -7.428 1.094 1.00 94.88 123 ALA A O 1
ATOM 900 N N . TYR A 1 124 ? 3.599 -8.233 0.552 1.00 92.56 124 TYR A N 1
ATOM 901 C CA . TYR A 1 124 ? 3.296 -9.631 0.873 1.00 92.56 124 TYR A CA 1
ATOM 902 C C . TYR A 1 124 ? 3.839 -10.094 2.225 1.00 92.56 124 TYR A C 1
ATOM 904 O O . TYR A 1 124 ? 3.223 -10.964 2.840 1.00 92.56 124 TYR A O 1
ATOM 912 N N . GLU A 1 125 ? 4.914 -9.491 2.734 1.00 94.38 125 GLU A N 1
ATOM 913 C CA . GLU A 1 125 ? 5.543 -9.880 4.003 1.00 94.38 125 GLU A CA 1
ATOM 914 C C . GLU A 1 125 ? 5.765 -8.683 4.957 1.00 94.38 125 GLU A C 1
ATOM 916 O O . GLU A 1 125 ? 6.853 -8.515 5.507 1.00 94.38 125 GLU A O 1
ATOM 921 N N . PRO A 1 126 ? 4.763 -7.819 5.215 1.00 96.31 126 PRO A N 1
ATOM 922 C CA . PRO A 1 126 ? 4.943 -6.715 6.150 1.00 96.31 126 PRO A CA 1
ATOM 923 C C . PRO A 1 126 ? 5.168 -7.231 7.581 1.00 96.31 126 PRO A C 1
ATOM 925 O O . PRO A 1 126 ? 4.503 -8.153 8.055 1.00 96.31 126 PRO A O 1
ATOM 928 N N . SER A 1 127 ? 6.067 -6.581 8.318 1.00 94.94 127 SER A N 1
ATOM 929 C CA . SER A 1 127 ? 6.435 -6.978 9.688 1.00 94.94 127 SER A CA 1
ATOM 930 C C . SER A 1 127 ? 5.347 -6.672 10.737 1.00 94.94 127 SER A C 1
ATOM 932 O O . SER A 1 127 ? 5.276 -7.321 11.788 1.00 94.94 127 SER A O 1
ATOM 934 N N . LEU A 1 128 ? 4.478 -5.696 10.441 1.00 96.12 128 LEU A N 1
ATOM 935 C CA . LEU A 1 128 ? 3.393 -5.189 11.293 1.00 96.12 128 LEU A CA 1
ATOM 936 C C . LEU A 1 128 ? 3.822 -4.997 12.768 1.00 96.12 128 LEU A C 1
ATOM 938 O O . LEU A 1 128 ? 3.258 -5.657 13.650 1.00 96.12 128 LEU A O 1
ATOM 942 N N . PRO A 1 129 ? 4.822 -4.146 13.078 1.00 95.94 129 PRO A N 1
ATOM 943 C CA . PRO A 1 129 ? 5.361 -4.042 14.433 1.00 95.94 129 PRO A CA 1
ATOM 944 C C . PRO A 1 129 ? 4.318 -3.485 15.407 1.00 95.94 129 PRO A C 1
ATOM 946 O O . PRO A 1 129 ? 3.737 -2.433 15.147 1.00 95.94 129 PRO A O 1
ATOM 949 N N . GLU A 1 130 ? 4.114 -4.134 16.561 1.00 96.94 130 GLU A N 1
ATOM 950 C CA . GLU A 1 130 ? 3.096 -3.721 17.550 1.00 96.94 130 GLU A CA 1
ATOM 951 C C . GLU A 1 130 ? 3.251 -2.245 17.953 1.00 96.94 130 GLU A C 1
ATOM 953 O O . GLU A 1 130 ? 2.282 -1.496 17.993 1.00 96.94 130 GLU A O 1
ATOM 958 N N . ARG A 1 131 ? 4.493 -1.784 18.156 1.00 97.19 131 ARG A N 1
ATOM 959 C CA . ARG A 1 131 ? 4.783 -0.380 18.482 1.00 97.19 131 ARG A CA 1
ATOM 960 C C . ARG A 1 131 ? 4.254 0.591 17.420 1.00 97.19 131 ARG A C 1
ATOM 962 O O . ARG A 1 131 ? 3.726 1.648 17.762 1.00 97.19 131 ARG A O 1
ATOM 969 N N . GLU A 1 132 ? 4.407 0.243 16.146 1.00 97.75 132 GLU A N 1
ATOM 970 C CA . GLU A 1 132 ? 3.978 1.088 15.029 1.00 97.75 132 GLU A CA 1
ATOM 971 C C . GLU A 1 132 ? 2.463 1.027 14.828 1.00 97.75 132 GLU A C 1
ATOM 973 O O . GLU A 1 132 ? 1.853 2.055 14.541 1.00 97.75 132 GLU A O 1
ATOM 978 N N . VAL A 1 133 ? 1.828 -0.123 15.089 1.00 98.25 133 VAL A N 1
ATOM 979 C CA . VAL A 1 133 ? 0.359 -0.244 15.147 1.00 98.25 133 VAL A CA 1
ATOM 980 C C . VAL A 1 133 ? -0.218 0.750 16.154 1.00 98.25 133 VAL A C 1
ATOM 982 O O . VAL A 1 133 ? -1.096 1.545 15.815 1.00 98.25 133 VAL A O 1
ATOM 985 N N . GLU A 1 134 ? 0.308 0.743 17.378 1.00 98.38 134 GLU A N 1
ATOM 986 C CA . GLU A 1 134 ? -0.129 1.624 18.462 1.00 98.38 134 GLU A CA 1
ATOM 987 C C . GLU A 1 134 ? 0.092 3.105 18.113 1.00 98.38 134 GLU A C 1
ATOM 989 O O . GLU A 1 134 ? -0.821 3.928 18.248 1.00 98.38 134 GLU A O 1
ATOM 994 N N . ARG A 1 135 ? 1.281 3.447 17.590 1.00 98.31 135 ARG A N 1
ATOM 995 C CA . ARG A 1 135 ? 1.621 4.818 17.180 1.00 98.31 135 ARG A CA 1
ATOM 996 C C . ARG A 1 135 ? 0.709 5.320 16.062 1.00 98.31 135 ARG A C 1
ATOM 998 O O . ARG A 1 135 ? 0.187 6.432 16.154 1.00 98.31 135 ARG A O 1
ATOM 1005 N N . LEU A 1 136 ? 0.518 4.528 15.006 1.00 98.19 136 LEU A N 1
ATOM 1006 C CA . LEU A 1 136 ? -0.307 4.909 13.861 1.00 98.19 136 LEU A CA 1
ATOM 1007 C C . LEU A 1 136 ? -1.785 5.006 14.247 1.00 98.19 136 LEU A C 1
ATOM 1009 O O . LEU A 1 136 ? -2.462 5.932 13.796 1.00 98.19 136 LEU A O 1
ATOM 1013 N N . ARG A 1 137 ? -2.283 4.120 15.120 1.00 98.56 137 ARG A N 1
ATOM 1014 C CA . ARG A 1 137 ? -3.648 4.212 15.659 1.00 98.56 137 ARG A CA 1
ATOM 1015 C C . ARG A 1 137 ? -3.848 5.505 16.444 1.00 98.56 137 ARG A C 1
ATOM 1017 O O . ARG A 1 137 ? -4.812 6.224 16.188 1.00 98.56 137 ARG A O 1
ATOM 1024 N N . ALA A 1 138 ? -2.924 5.841 17.345 1.00 98.56 138 ALA A N 1
ATOM 1025 C CA . ALA A 1 138 ? -2.977 7.086 18.112 1.00 98.56 138 ALA A CA 1
ATOM 1026 C C . ALA A 1 138 ? -2.928 8.325 17.202 1.00 98.56 138 ALA A C 1
ATOM 1028 O O . ALA A 1 138 ? -3.743 9.239 17.350 1.00 98.56 138 ALA A O 1
ATOM 1029 N N . LEU A 1 139 ? -2.032 8.329 16.208 1.00 98.31 139 LEU A N 1
ATOM 1030 C CA . LEU A 1 139 ? -1.955 9.392 15.206 1.00 98.31 139 LEU A CA 1
ATOM 1031 C C . LEU A 1 139 ? -3.277 9.531 14.441 1.00 98.31 139 LEU A C 1
ATOM 1033 O O . LEU A 1 139 ? -3.752 10.645 14.219 1.00 98.31 139 LEU A O 1
ATOM 1037 N N . ARG A 1 140 ? -3.897 8.411 14.058 1.00 98.19 140 ARG A N 1
ATOM 1038 C CA . ARG A 1 140 ? -5.161 8.427 13.324 1.00 98.19 140 ARG A CA 1
ATOM 1039 C C . ARG A 1 140 ? -6.314 8.969 14.166 1.00 98.19 140 ARG A C 1
ATOM 1041 O O . ARG A 1 140 ? -7.100 9.766 13.659 1.00 98.19 140 ARG A O 1
ATOM 1048 N N . LEU A 1 141 ? -6.392 8.599 15.443 1.00 98.50 141 LEU A N 1
ATOM 1049 C CA . LEU A 1 141 ? -7.379 9.153 16.376 1.00 98.50 141 LEU A CA 1
ATOM 1050 C C . LEU A 1 141 ? -7.228 10.673 16.521 1.00 98.50 141 LEU A C 1
ATOM 1052 O O . LEU A 1 141 ? -8.226 11.390 16.454 1.00 98.50 141 LEU A O 1
ATOM 1056 N N . ALA A 1 142 ? -5.992 11.171 16.628 1.00 98.19 142 ALA A N 1
ATOM 1057 C CA . ALA A 1 142 ? -5.722 12.607 16.669 1.00 98.19 142 ALA A CA 1
ATOM 1058 C C . ALA A 1 142 ? -6.149 13.317 15.369 1.00 98.19 142 ALA A C 1
ATOM 1060 O O . ALA A 1 142 ? -6.762 14.382 15.418 1.00 98.19 142 ALA A O 1
ATOM 1061 N N . GLN A 1 143 ? -5.898 12.712 14.202 1.00 96.62 143 GLN A N 1
ATOM 1062 C CA . GLN A 1 143 ? -6.354 13.246 12.911 1.00 96.62 143 GLN A CA 1
ATOM 1063 C C . GLN A 1 143 ? -7.883 13.302 12.804 1.00 96.62 143 GLN A C 1
ATOM 1065 O O . GLN A 1 143 ? -8.420 14.265 12.259 1.00 96.62 143 GLN A O 1
ATOM 1070 N N . ILE A 1 144 ? -8.588 12.285 13.311 1.00 95.94 144 ILE A N 1
ATOM 1071 C CA . ILE A 1 144 ? -10.059 12.260 13.348 1.00 95.94 144 ILE A CA 1
ATOM 1072 C C . ILE A 1 144 ? -10.584 13.396 14.230 1.00 95.94 144 ILE A C 1
ATOM 1074 O O . ILE A 1 144 ? -11.492 14.120 13.829 1.00 95.94 144 ILE A O 1
ATOM 1078 N N . GLU A 1 145 ? -9.982 13.602 15.399 1.00 95.88 145 GLU A N 1
ATOM 1079 C CA . GLU A 1 145 ? -10.361 14.684 16.309 1.00 95.88 145 GLU A CA 1
ATOM 1080 C C . GLU A 1 145 ? -10.099 16.070 15.703 1.00 95.88 145 GLU A C 1
ATOM 1082 O O . GLU A 1 145 ? -10.965 16.946 15.737 1.00 95.88 145 GLU A O 1
ATOM 1087 N N . GLN A 1 146 ? -8.954 16.248 15.042 1.00 95.31 146 GLN A N 1
ATOM 1088 C CA . GLN A 1 146 ? -8.648 17.472 14.306 1.00 95.31 146 GLN A CA 1
ATOM 1089 C C . GLN A 1 146 ? -9.643 17.718 13.161 1.00 95.31 146 GLN A C 1
ATOM 1091 O O . GLN A 1 146 ? -10.069 18.854 12.942 1.00 95.31 146 GLN A O 1
ATOM 1096 N N . ALA A 1 147 ? -10.040 16.672 12.430 1.00 93.06 147 ALA A N 1
ATOM 1097 C CA . ALA A 1 147 ? -11.037 16.783 11.369 1.00 93.06 147 ALA A CA 1
ATOM 1098 C C . ALA A 1 147 ? -12.412 17.183 11.925 1.00 93.06 147 ALA A C 1
ATOM 1100 O O . ALA A 1 147 ? -13.082 18.024 11.327 1.00 93.06 147 ALA A O 1
ATOM 1101 N N . ALA A 1 148 ? -12.799 16.675 13.099 1.00 91.75 148 ALA A N 1
ATOM 1102 C CA . ALA A 1 148 ? -14.044 17.051 13.768 1.00 91.75 148 ALA A CA 1
ATOM 1103 C C . ALA A 1 148 ? -14.095 18.544 14.152 1.00 91.75 148 ALA A C 1
ATOM 1105 O O . ALA A 1 148 ? -15.177 19.125 14.226 1.00 91.75 148 ALA A O 1
ATOM 1106 N N . ALA A 1 149 ? -12.946 19.204 14.323 1.00 94.69 149 ALA A N 1
ATOM 1107 C CA . ALA A 1 149 ? -12.879 20.650 14.536 1.00 94.69 149 ALA A CA 1
ATOM 1108 C C . ALA A 1 149 ? -13.073 21.477 13.244 1.00 94.69 149 ALA A C 1
ATOM 1110 O O . ALA A 1 149 ? -13.248 22.693 13.312 1.00 94.69 149 ALA A O 1
ATOM 1111 N N . SER A 1 150 ? -13.063 20.853 12.060 1.00 96.19 150 SER A N 1
ATOM 1112 C CA . SER A 1 150 ? -13.225 21.539 10.774 1.00 96.19 150 SER A CA 1
ATOM 1113 C C . SER A 1 150 ? -14.692 21.564 10.318 1.00 96.19 150 SER A C 1
ATOM 1115 O O . SER A 1 150 ? -15.252 20.508 10.010 1.00 96.19 150 SER A O 1
ATOM 1117 N N . PRO A 1 151 ? -15.318 22.748 10.146 1.00 95.62 151 PRO A N 1
ATOM 1118 C CA . PRO A 1 151 ? -16.685 22.843 9.625 1.00 95.62 151 PRO A CA 1
ATOM 1119 C C . PRO A 1 151 ? -16.853 22.182 8.252 1.00 95.62 151 PRO A C 1
ATOM 1121 O O . PRO A 1 151 ? -17.861 21.532 7.990 1.00 95.62 151 PRO A O 1
ATOM 1124 N N . ARG A 1 152 ? -15.835 22.297 7.388 1.00 95.56 152 ARG A N 1
ATOM 1125 C CA . ARG A 1 152 ? -15.833 21.690 6.051 1.00 95.56 152 ARG A CA 1
ATOM 1126 C C . ARG A 1 152 ? -15.825 20.164 6.113 1.00 95.56 152 ARG A C 1
ATOM 1128 O O . ARG A 1 152 ? -16.551 19.531 5.356 1.00 95.56 152 ARG A O 1
ATOM 1135 N N . ALA A 1 153 ? -15.022 19.574 7.000 1.00 91.81 153 ALA A N 1
ATOM 1136 C CA . ALA A 1 153 ? -14.978 18.121 7.152 1.00 91.81 153 ALA A CA 1
ATOM 1137 C C . ALA A 1 153 ? -16.319 17.581 7.667 1.00 91.81 153 ALA A C 1
ATOM 1139 O O . ALA A 1 153 ? -16.856 16.644 7.084 1.00 91.81 153 ALA A O 1
ATOM 1140 N N . ARG A 1 154 ? -16.909 18.243 8.671 1.00 92.12 154 ARG A N 1
ATOM 1141 C CA . ARG A 1 154 ? -18.235 17.890 9.200 1.00 92.12 154 ARG A CA 1
ATOM 1142 C C . ARG A 1 154 ? -19.339 17.996 8.150 1.00 92.12 154 ARG A C 1
ATOM 1144 O O . ARG A 1 154 ? -20.196 17.123 8.078 1.00 92.12 154 ARG A O 1
ATOM 1151 N N . ALA A 1 155 ? -19.319 19.049 7.330 1.00 94.38 155 ALA A N 1
ATOM 1152 C CA . ALA A 1 155 ? -20.276 19.208 6.238 1.00 94.38 155 ALA A CA 1
ATOM 1153 C C . ALA A 1 155 ? -20.145 18.074 5.209 1.00 94.38 155 ALA A C 1
ATOM 1155 O O . ALA A 1 155 ? -21.148 17.480 4.825 1.00 94.38 155 ALA A O 1
ATOM 1156 N N . ASN A 1 156 ? -18.916 17.730 4.812 1.00 91.75 156 ASN A N 1
ATOM 1157 C CA . ASN A 1 156 ? -18.668 16.622 3.888 1.00 91.75 156 ASN A CA 1
ATOM 1158 C C . ASN A 1 156 ? -19.110 15.270 4.464 1.00 91.75 156 ASN A C 1
ATOM 1160 O O . ASN A 1 156 ? -19.672 14.459 3.731 1.00 91.75 156 ASN A O 1
ATOM 1164 N N . GLU A 1 157 ? -18.883 15.028 5.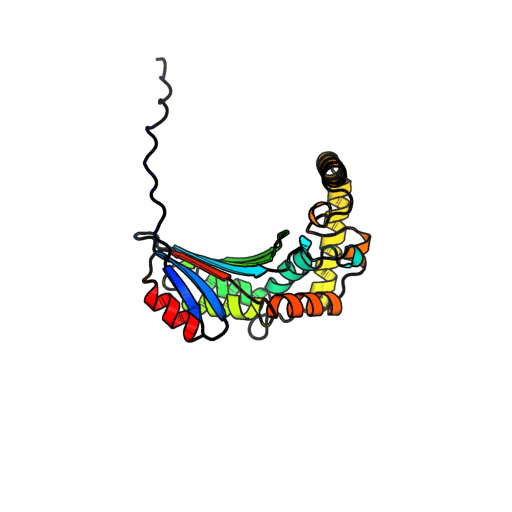756 1.00 88.81 157 GLU A N 1
ATOM 1165 C CA . GLU A 1 157 ? -19.327 13.808 6.434 1.00 88.81 157 GLU A CA 1
ATOM 1166 C C . GLU A 1 157 ? -20.857 13.710 6.465 1.00 88.81 157 GLU A C 1
ATOM 1168 O O . GLU A 1 157 ? -21.405 12.678 6.088 1.00 88.81 157 GLU A O 1
ATOM 1173 N N . ALA A 1 158 ? -21.553 14.799 6.810 1.00 90.06 158 ALA A N 1
ATOM 1174 C CA . ALA A 1 158 ? -23.015 14.844 6.808 1.00 90.06 158 ALA A CA 1
ATOM 1175 C C . ALA A 1 158 ? -23.607 14.631 5.404 1.00 90.06 158 ALA A C 1
ATOM 1177 O O . ALA A 1 158 ? -24.567 13.882 5.249 1.00 90.06 158 ALA A O 1
ATOM 1178 N N . ILE A 1 159 ? -23.015 15.247 4.374 1.00 94.12 159 ILE A N 1
ATOM 1179 C CA . ILE A 1 159 ? -23.420 15.045 2.973 1.00 94.12 159 ILE A CA 1
ATOM 1180 C C . ILE A 1 159 ? -23.196 13.590 2.551 1.00 94.12 159 ILE A C 1
ATOM 1182 O O . ILE A 1 159 ? -24.072 12.987 1.940 1.00 94.12 159 ILE A O 1
ATOM 1186 N N . THR A 1 160 ? -22.044 13.012 2.894 1.00 91.38 160 THR A N 1
ATOM 1187 C CA . THR A 1 160 ? -21.716 11.620 2.556 1.00 91.38 160 THR A CA 1
ATOM 1188 C C . THR A 1 160 ? -22.686 10.650 3.228 1.00 91.38 160 THR A C 1
ATOM 1190 O O . THR A 1 160 ? -23.223 9.772 2.558 1.00 91.38 160 THR A O 1
ATOM 1193 N N . ALA A 1 161 ? -22.984 10.853 4.514 1.00 86.19 161 ALA A N 1
ATOM 1194 C CA . ALA A 1 161 ? -23.974 10.059 5.234 1.00 86.19 161 ALA A CA 1
ATOM 1195 C C . ALA A 1 161 ? -25.380 10.192 4.624 1.00 86.19 161 ALA A C 1
ATOM 1197 O O . ALA A 1 161 ? -26.064 9.192 4.472 1.00 86.19 161 ALA A O 1
ATOM 1198 N N . ALA A 1 162 ? -25.791 11.394 4.209 1.00 91.50 162 ALA A N 1
ATOM 1199 C CA . ALA A 1 162 ? -27.104 11.610 3.597 1.00 91.50 162 ALA A CA 1
ATOM 1200 C C . ALA A 1 162 ? -27.244 10.999 2.190 1.00 91.50 162 ALA A C 1
ATOM 1202 O O . ALA A 1 162 ? -28.351 10.679 1.771 1.00 91.50 162 ALA A O 1
ATOM 1203 N N . ILE A 1 163 ? -26.145 10.874 1.438 1.00 95.50 163 ILE A N 1
ATOM 1204 C CA . ILE A 1 163 ? -26.156 10.279 0.091 1.00 95.50 163 ILE A CA 1
ATOM 1205 C C . ILE A 1 163 ? -26.129 8.749 0.157 1.00 95.50 163 ILE A C 1
ATOM 1207 O O . ILE A 1 163 ? -26.767 8.095 -0.666 1.00 95.50 163 ILE A O 1
ATOM 1211 N N . TYR A 1 164 ? -25.355 8.185 1.085 1.00 92.69 164 TYR A N 1
ATOM 1212 C CA . TYR A 1 164 ? -25.036 6.756 1.098 1.00 92.69 164 TYR A CA 1
ATOM 1213 C C . TYR A 1 164 ? -25.684 5.972 2.249 1.00 92.69 164 TYR A C 1
ATOM 1215 O O . TYR A 1 164 ? -25.574 4.746 2.249 1.00 92.69 164 TYR A O 1
ATOM 1223 N N . ASP A 1 165 ? -26.344 6.630 3.208 1.00 87.69 165 ASP A N 1
ATOM 1224 C CA . ASP A 1 165 ? -26.880 6.017 4.431 1.00 87.69 165 ASP A CA 1
ATOM 1225 C C . ASP A 1 165 ? -25.848 5.060 5.075 1.00 87.69 165 ASP A C 1
ATOM 1227 O O . ASP A 1 165 ? -24.697 5.436 5.324 1.00 87.69 165 ASP A O 1
ATOM 1231 N N . ASP A 1 166 ? -26.229 3.802 5.311 1.00 84.88 166 ASP A N 1
ATOM 1232 C CA . ASP A 1 166 ? -25.387 2.766 5.915 1.00 84.88 166 ASP A CA 1
ATOM 1233 C C . ASP A 1 166 ? -24.522 1.993 4.902 1.00 84.88 166 ASP A C 1
ATOM 1235 O O . ASP A 1 166 ? -23.805 1.052 5.283 1.00 84.88 166 ASP A O 1
ATOM 1239 N N . ALA A 1 167 ? -24.562 2.369 3.616 1.00 92.00 167 ALA A N 1
ATOM 1240 C CA . ALA A 1 167 ? -23.765 1.722 2.580 1.00 92.00 167 ALA A CA 1
ATOM 1241 C C . ALA A 1 167 ? -22.258 1.877 2.863 1.00 92.00 167 ALA A C 1
ATOM 1243 O O . ALA A 1 167 ? -21.828 2.874 3.452 1.00 92.00 167 ALA A O 1
ATOM 1244 N N . PRO A 1 168 ? -21.408 0.934 2.412 1.00 92.19 168 PRO A N 1
ATOM 1245 C CA . PRO A 1 168 ? -19.975 0.981 2.707 1.00 92.19 168 PRO A CA 1
ATOM 1246 C C . PRO A 1 168 ? -19.282 2.284 2.280 1.00 92.19 168 PRO A C 1
ATOM 1248 O O . PRO A 1 168 ? -18.430 2.790 3.005 1.00 92.19 168 PRO A O 1
ATOM 1251 N N . TYR A 1 169 ? -19.697 2.875 1.155 1.00 93.69 169 TYR A N 1
ATOM 1252 C CA . TYR A 1 169 ? -19.165 4.150 0.653 1.00 93.69 169 TYR A CA 1
ATOM 1253 C C . TYR A 1 169 ? -19.539 5.368 1.512 1.00 93.69 169 TYR A C 1
ATOM 1255 O O . TYR A 1 169 ? -18.911 6.417 1.389 1.00 93.69 169 TYR A O 1
ATOM 1263 N N . GLY A 1 170 ? -20.527 5.233 2.402 1.00 92.75 170 GLY A N 1
ATOM 1264 C CA . GLY A 1 170 ? -20.897 6.261 3.373 1.00 92.75 170 GLY A CA 1
ATOM 1265 C C . GLY A 1 170 ? -19.937 6.354 4.562 1.00 92.75 170 GLY A C 1
ATOM 1266 O O . GLY A 1 170 ? -19.984 7.313 5.335 1.00 92.75 170 GLY A O 1
ATOM 1267 N N . ARG A 1 171 ? -19.050 5.364 4.736 1.00 92.19 171 ARG A N 1
ATOM 1268 C CA . ARG A 1 171 ? -18.081 5.324 5.837 1.00 92.19 171 ARG A CA 1
ATOM 1269 C C . ARG A 1 171 ? -16.788 6.032 5.428 1.00 92.19 171 ARG A C 1
ATOM 1271 O O . ARG A 1 171 ? -16.307 5.838 4.312 1.00 92.19 171 ARG A O 1
ATOM 1278 N N . PRO A 1 172 ? -16.172 6.826 6.319 1.00 93.25 172 PRO A N 1
ATOM 1279 C CA . PRO A 1 172 ? -14.889 7.448 6.019 1.00 93.25 172 PRO A CA 1
ATOM 1280 C C . PRO A 1 172 ? -13.813 6.370 5.824 1.00 93.25 172 PRO A C 1
ATOM 1282 O O . PRO A 1 172 ? -13.651 5.497 6.674 1.00 93.25 172 PRO A O 1
ATOM 1285 N N . ILE A 1 173 ? -13.029 6.464 4.741 1.00 94.75 173 ILE A N 1
ATOM 1286 C CA . ILE A 1 173 ? -11.962 5.493 4.410 1.00 94.75 173 ILE A CA 1
ATOM 1287 C C . ILE A 1 173 ? -11.011 5.268 5.590 1.00 94.75 173 ILE A C 1
ATOM 1289 O O . ILE A 1 173 ? -10.599 4.149 5.871 1.00 94.75 173 ILE 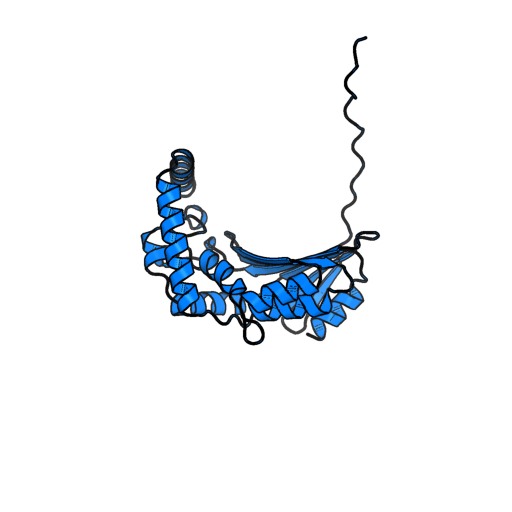A O 1
ATOM 1293 N N . GLY A 1 174 ? -10.658 6.337 6.303 1.00 95.38 174 GLY A N 1
ATOM 1294 C CA . GLY A 1 174 ? -9.746 6.243 7.438 1.00 95.38 174 GLY A CA 1
ATOM 1295 C C . GLY A 1 174 ? -10.416 5.943 8.781 1.00 95.38 174 GLY A C 1
ATOM 1296 O O . GLY A 1 174 ? -9.790 6.173 9.812 1.00 95.38 174 GLY A O 1
ATOM 1297 N N . GLY A 1 175 ? -11.664 5.482 8.797 1.00 95.81 175 GLY A N 1
ATOM 1298 C CA . GLY A 1 175 ? -12.324 5.033 10.017 1.00 95.81 175 GLY A CA 1
ATOM 1299 C C . GLY A 1 175 ? -13.025 6.121 10.829 1.00 95.81 175 GLY A C 1
ATOM 1300 O O . GLY A 1 175 ? -12.738 7.315 10.691 1.00 95.81 175 GLY A O 1
ATOM 1301 N N . ARG A 1 176 ? -13.933 5.678 11.704 1.00 95.00 176 ARG A N 1
ATOM 1302 C CA . ARG A 1 176 ? -14.549 6.476 12.776 1.00 95.00 176 ARG A CA 1
ATOM 1303 C C . ARG A 1 176 ? -13.750 6.323 14.069 1.00 95.00 176 ARG A C 1
ATOM 1305 O O . ARG A 1 176 ? -12.930 5.417 14.197 1.00 95.00 176 ARG A O 1
ATOM 1312 N N . ARG A 1 177 ? -13.977 7.206 15.044 1.00 96.38 177 ARG A N 1
ATOM 1313 C CA . ARG A 1 177 ? -13.219 7.194 16.307 1.00 96.38 177 ARG A CA 1
ATOM 1314 C C . ARG A 1 177 ? -13.335 5.846 17.020 1.00 96.38 177 ARG A C 1
ATOM 1316 O O . ARG A 1 177 ? -12.327 5.305 17.460 1.00 96.38 177 ARG A O 1
ATOM 1323 N N . GLU A 1 178 ? -14.547 5.309 17.105 1.00 97.00 178 GLU A N 1
ATOM 1324 C CA . GLU A 1 178 ? -14.859 4.067 17.812 1.00 97.00 178 GLU A CA 1
ATOM 1325 C C . GLU A 1 178 ? -14.210 2.860 17.132 1.00 97.00 178 GLU A C 1
ATOM 1327 O O . GLU A 1 178 ? -13.567 2.053 17.800 1.00 97.00 178 GLU A O 1
ATOM 1332 N N . SER A 1 179 ? -14.329 2.761 15.802 1.00 97.62 179 SER A N 1
ATOM 1333 C CA . SER A 1 179 ? -13.738 1.657 15.042 1.00 97.62 179 SER A CA 1
ATOM 1334 C C . SER A 1 179 ? -12.214 1.714 15.093 1.00 97.62 179 SER A C 1
ATOM 1336 O O . SER A 1 179 ? -11.580 0.716 15.417 1.00 97.62 179 SER A O 1
ATOM 1338 N N . VAL A 1 180 ? -11.617 2.894 14.879 1.00 98.44 180 VAL A N 1
ATOM 1339 C CA . VAL A 1 180 ? -10.159 3.069 14.920 1.00 98.44 180 VAL A CA 1
ATOM 1340 C C . VAL A 1 180 ? -9.599 2.770 16.303 1.00 98.44 180 VAL A C 1
ATOM 1342 O O . VAL A 1 180 ? -8.551 2.140 16.385 1.00 98.44 180 VAL A O 1
ATOM 1345 N N . ALA A 1 181 ? -10.281 3.159 17.383 1.00 98.31 181 ALA A N 1
ATOM 1346 C CA . ALA A 1 181 ? -9.836 2.865 18.745 1.00 98.31 181 ALA A CA 1
ATOM 1347 C C . ALA A 1 181 ? -9.759 1.357 19.043 1.00 98.31 181 ALA A C 1
ATOM 1349 O O . ALA A 1 181 ? -8.935 0.948 19.859 1.00 98.31 181 ALA A O 1
ATOM 1350 N N . ALA A 1 182 ? -10.577 0.539 18.373 1.00 97.88 182 ALA A N 1
ATOM 1351 C CA . ALA A 1 182 ? -10.602 -0.913 18.537 1.00 97.88 182 ALA A CA 1
ATOM 1352 C C . ALA A 1 182 ? -9.596 -1.665 17.641 1.00 97.88 182 ALA A C 1
ATOM 1354 O O . ALA A 1 182 ? -9.362 -2.857 17.861 1.00 97.88 182 ALA A O 1
ATOM 1355 N N . ILE A 1 183 ? -8.996 -1.002 16.642 1.00 98.44 183 ILE A N 1
ATOM 1356 C CA . ILE A 1 183 ? -8.026 -1.636 15.737 1.00 98.44 183 ILE A CA 1
ATOM 1357 C C . ILE A 1 183 ? -6.801 -2.096 16.530 1.00 98.44 183 ILE A C 1
ATOM 1359 O O . ILE A 1 183 ? -6.200 -1.339 17.286 1.00 98.44 183 ILE A O 1
ATOM 1363 N N . ASN A 1 184 ? -6.383 -3.336 16.310 1.00 98.00 184 ASN A N 1
ATOM 1364 C CA . ASN A 1 184 ? -5.178 -3.924 16.895 1.00 98.00 184 ASN A CA 1
ATOM 1365 C C . ASN A 1 184 ? -4.383 -4.703 15.837 1.00 98.00 184 ASN A C 1
ATOM 1367 O O . ASN A 1 184 ? -4.861 -4.922 14.717 1.00 98.00 184 ASN A O 1
ATOM 1371 N N . ARG A 1 185 ? -3.177 -5.161 16.186 1.00 98.00 185 ARG A N 1
ATOM 1372 C CA . ARG A 1 185 ? -2.307 -5.886 15.250 1.00 98.00 185 ARG A CA 1
ATOM 1373 C C . ARG A 1 185 ? -2.977 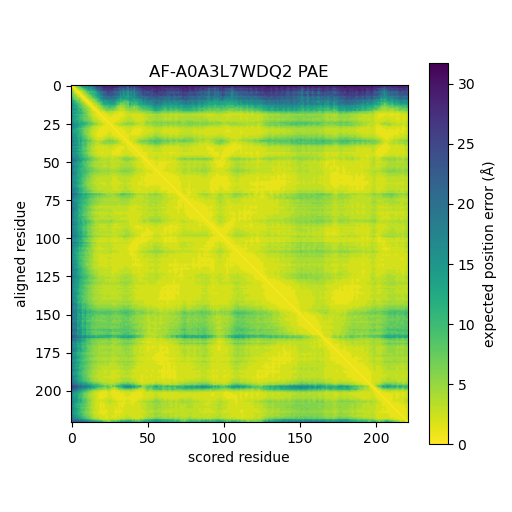-7.118 14.641 1.00 98.00 185 ARG A C 1
ATOM 1375 O O . ARG A 1 185 ? -2.811 -7.364 13.450 1.00 98.00 185 ARG A O 1
ATOM 1382 N N . ALA A 1 186 ? -3.769 -7.859 15.418 1.00 98.19 186 ALA A N 1
ATOM 1383 C CA . ALA A 1 186 ? -4.471 -9.043 14.926 1.00 98.19 186 ALA A CA 1
ATOM 1384 C C . ALA A 1 186 ? -5.497 -8.689 13.836 1.00 98.19 186 ALA A C 1
ATOM 1386 O O . ALA A 1 186 ? -5.540 -9.352 12.803 1.00 98.19 186 ALA A O 1
ATOM 1387 N N . SER A 1 187 ? -6.265 -7.608 14.014 1.00 97.38 187 SER A N 1
ATOM 1388 C CA . SER A 1 187 ? -7.207 -7.129 12.991 1.00 97.38 187 SER A CA 1
A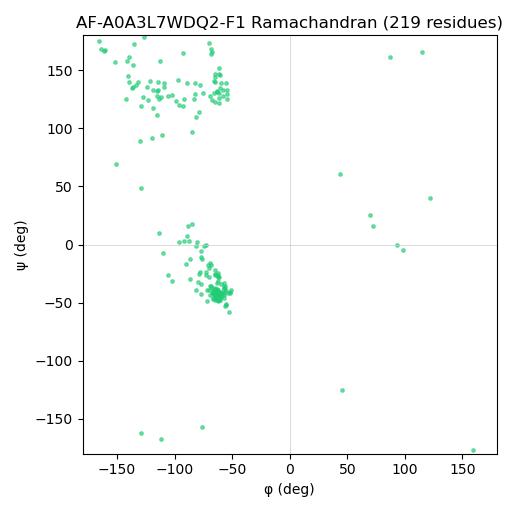TOM 1389 C C . SER A 1 187 ? -6.503 -6.685 11.701 1.00 97.38 187 SER A C 1
ATOM 1391 O O . SER A 1 187 ? -6.972 -6.989 10.606 1.00 97.38 187 SER A O 1
ATOM 1393 N N . LEU A 1 188 ? -5.335 -6.040 11.812 1.00 98.06 188 LEU A N 1
ATOM 1394 C CA . LEU A 1 188 ? -4.544 -5.619 10.652 1.00 98.06 188 LEU A CA 1
ATOM 1395 C C . LEU A 1 188 ? -3.890 -6.805 9.940 1.00 98.06 188 LEU A C 1
ATOM 1397 O O . LEU A 1 188 ? -3.887 -6.848 8.715 1.00 98.06 188 LEU A O 1
ATOM 1401 N N . SER A 1 189 ? -3.401 -7.793 10.691 1.00 97.75 189 SER A N 1
ATOM 1402 C CA . SER A 1 189 ? -2.885 -9.045 10.135 1.00 97.75 189 SER A CA 1
ATOM 1403 C C . SER A 1 189 ? -3.984 -9.836 9.420 1.00 97.75 189 SER A C 1
ATOM 1405 O O . SER A 1 189 ? -3.769 -10.314 8.309 1.00 97.75 189 SER A O 1
ATOM 1407 N N . ALA A 1 190 ? -5.190 -9.904 9.991 1.00 96.50 190 ALA A N 1
ATOM 1408 C CA . ALA A 1 190 ? -6.336 -10.530 9.340 1.00 96.50 190 ALA A CA 1
ATOM 1409 C C . ALA A 1 190 ? -6.720 -9.804 8.041 1.00 96.50 190 ALA A C 1
ATOM 1411 O O . ALA A 1 190 ? -6.948 -10.456 7.020 1.00 96.50 190 ALA A O 1
ATOM 1412 N N . ARG A 1 191 ? -6.733 -8.462 8.045 1.00 96.25 191 ARG A N 1
ATOM 1413 C CA . ARG A 1 191 ? -6.969 -7.666 6.833 1.00 96.25 191 ARG A CA 1
ATOM 1414 C C . ARG A 1 191 ? -5.881 -7.895 5.785 1.00 96.25 191 ARG A C 1
ATOM 1416 O O . ARG A 1 191 ? -6.203 -8.099 4.620 1.00 96.25 191 ARG A O 1
ATOM 1423 N N . HIS A 1 192 ? -4.612 -7.908 6.179 1.00 96.88 192 HIS A N 1
ATOM 1424 C CA . HIS A 1 192 ? -3.505 -8.200 5.268 1.00 96.88 192 HIS A CA 1
ATOM 1425 C C . HIS A 1 192 ? -3.638 -9.593 4.646 1.00 96.88 192 HIS A C 1
ATOM 1427 O O . HIS A 1 192 ? -3.573 -9.723 3.429 1.00 96.88 192 HIS A O 1
ATOM 1433 N N . ALA A 1 193 ? -3.967 -10.611 5.443 1.00 95.31 193 ALA A N 1
ATOM 1434 C CA . ALA A 1 193 ? -4.204 -11.963 4.944 1.00 95.31 193 ALA A CA 1
ATOM 1435 C C . ALA A 1 193 ? -5.395 -12.050 3.969 1.00 95.31 193 ALA A C 1
ATOM 1437 O O . ALA A 1 193 ? -5.382 -12.881 3.060 1.00 95.31 193 ALA A O 1
ATOM 1438 N N . GLN A 1 194 ? -6.428 -11.215 4.133 1.00 93.31 194 GLN A N 1
ATOM 1439 C CA . GLN A 1 194 ? -7.526 -11.099 3.164 1.00 93.31 194 GLN A CA 1
ATOM 1440 C C . GLN A 1 194 ? -7.054 -10.456 1.854 1.00 93.31 194 GLN A C 1
ATOM 1442 O O . GLN A 1 194 ? -7.392 -10.958 0.784 1.00 93.31 194 GLN A O 1
ATOM 1447 N N . LEU A 1 195 ? -6.248 -9.391 1.932 1.00 91.44 195 LEU A N 1
ATOM 1448 C CA . LEU A 1 195 ? -5.662 -8.736 0.757 1.00 91.44 195 LEU A CA 1
ATOM 1449 C C . LEU A 1 195 ? -4.707 -9.664 0.002 1.00 91.44 195 LEU A C 1
ATOM 1451 O O . LEU A 1 195 ? -4.771 -9.723 -1.218 1.00 91.44 195 LEU A O 1
ATOM 1455 N N . ALA A 1 196 ? -3.871 -10.427 0.706 1.00 87.06 196 ALA A N 1
ATOM 1456 C CA . ALA A 1 196 ? -2.925 -11.365 0.102 1.00 87.06 196 ALA A CA 1
ATOM 1457 C C . ALA A 1 196 ? -3.623 -12.523 -0.635 1.00 87.06 196 ALA A C 1
ATOM 1459 O O . ALA A 1 196 ? -3.077 -13.078 -1.582 1.00 87.06 196 ALA A O 1
ATOM 1460 N N . LYS A 1 197 ? -4.856 -12.866 -0.242 1.00 86.06 197 LYS A N 1
ATOM 1461 C CA . LYS A 1 197 ? -5.700 -13.869 -0.914 1.00 86.06 197 LYS A CA 1
ATOM 1462 C C . LYS A 1 197 ? -6.496 -13.293 -2.088 1.00 86.06 197 LYS A C 1
ATOM 1464 O O . LYS A 1 197 ? -7.496 -13.890 -2.493 1.00 86.06 197 LYS A O 1
ATOM 1469 N N . ASN A 1 198 ? -6.107 -12.127 -2.607 1.00 79.00 198 ASN A N 1
ATOM 1470 C CA . ASN A 1 198 ? -6.812 -11.511 -3.718 1.00 79.00 198 ASN A CA 1
ATOM 1471 C C . ASN A 1 198 ? -6.916 -12.473 -4.909 1.00 79.00 198 ASN A C 1
ATOM 1473 O O . ASN A 1 198 ? -5.888 -12.990 -5.340 1.00 79.00 198 ASN A O 1
ATOM 1477 N N . PRO A 1 199 ? -8.109 -12.683 -5.485 1.00 76.12 199 PRO A N 1
ATOM 1478 C CA . PRO A 1 199 ? -8.237 -13.544 -6.654 1.00 76.12 199 PRO A CA 1
ATOM 1479 C C . PRO A 1 199 ? -7.645 -12.934 -7.936 1.00 76.12 199 PRO A C 1
ATOM 1481 O O . PRO A 1 199 ? -7.435 -13.671 -8.893 1.00 76.12 199 PRO A O 1
ATOM 1484 N N . ASP A 1 200 ? -7.407 -11.616 -7.992 1.00 85.94 200 ASP A N 1
ATOM 1485 C CA . ASP A 1 200 ? -6.892 -10.936 -9.192 1.00 85.94 200 ASP A CA 1
ATOM 1486 C C . ASP A 1 200 ? -6.063 -9.689 -8.815 1.00 85.94 200 ASP A C 1
ATOM 1488 O O . ASP A 1 200 ? -6.519 -8.557 -9.019 1.00 85.94 200 ASP A O 1
ATOM 1492 N N . PRO A 1 201 ? -4.869 -9.852 -8.206 1.00 91.56 201 PRO A N 1
ATOM 1493 C CA . PRO A 1 201 ? -3.972 -8.726 -7.985 1.00 91.56 201 PRO A CA 1
ATOM 1494 C C . PRO A 1 201 ? -3.507 -8.171 -9.336 1.00 91.56 201 PRO A C 1
ATOM 1496 O O . PRO A 1 201 ? -3.294 -8.915 -10.299 1.00 91.56 201 PRO A O 1
ATOM 1499 N N . LEU A 1 202 ? -3.350 -6.851 -9.402 1.00 96.31 202 LEU A N 1
ATOM 1500 C CA . LEU A 1 202 ? -2.982 -6.141 -10.622 1.00 96.31 202 LEU A CA 1
ATOM 1501 C C . LEU A 1 202 ? -1.710 -5.336 -10.385 1.00 96.31 202 LEU A C 1
ATOM 1503 O O . LEU A 1 202 ? -1.679 -4.479 -9.510 1.00 96.31 202 LEU A O 1
ATOM 1507 N N . PHE A 1 203 ? -0.688 -5.559 -11.197 1.00 97.44 203 PHE A N 1
ATOM 1508 C CA . PHE A 1 203 ? 0.491 -4.712 -11.261 1.00 97.44 203 PHE A CA 1
ATOM 1509 C C . PHE A 1 203 ? 0.461 -3.877 -12.540 1.00 97.44 203 PHE A C 1
ATOM 1511 O O . PHE A 1 203 ? 0.292 -4.410 -13.635 1.00 97.44 203 PHE A O 1
ATOM 1518 N N . VAL A 1 204 ? 0.613 -2.564 -12.414 1.00 98.06 204 VAL A N 1
ATOM 1519 C CA . VAL A 1 204 ? 0.675 -1.631 -13.541 1.00 98.06 204 VAL A CA 1
ATOM 1520 C C . VAL A 1 204 ? 2.016 -0.925 -13.519 1.00 98.06 204 VAL A C 1
ATOM 1522 O O . VAL A 1 204 ? 2.430 -0.407 -12.483 1.00 98.06 204 VAL A O 1
ATOM 1525 N N . ILE A 1 205 ? 2.673 -0.864 -14.671 1.00 98.12 205 ILE A N 1
ATOM 1526 C CA . ILE A 1 205 ? 3.945 -0.168 -14.839 1.00 98.12 205 ILE A CA 1
ATOM 1527 C C . ILE A 1 205 ? 3.954 0.626 -16.140 1.00 98.12 205 ILE A C 1
ATOM 1529 O O . ILE A 1 205 ? 3.552 0.127 -17.189 1.00 98.12 205 ILE A O 1
ATOM 1533 N N . ALA A 1 206 ? 4.425 1.868 -16.076 1.00 97.81 206 ALA A N 1
ATOM 1534 C CA . ALA A 1 206 ? 4.560 2.748 -17.230 1.00 97.81 206 ALA A CA 1
ATOM 1535 C C . ALA A 1 206 ? 5.926 3.436 -17.233 1.00 97.81 206 ALA A C 1
ATOM 1537 O O . ALA A 1 206 ? 6.371 3.893 -16.184 1.00 97.81 206 ALA A O 1
ATOM 1538 N N . GLY A 1 207 ? 6.586 3.521 -18.388 1.00 96.94 207 GLY A N 1
ATOM 1539 C CA . GLY A 1 207 ? 7.943 4.067 -18.516 1.00 96.94 207 GLY A CA 1
ATOM 1540 C C . GLY A 1 207 ? 8.648 3.593 -19.786 1.00 96.94 207 GLY A C 1
ATOM 1541 O O . GLY A 1 207 ? 8.055 2.909 -20.617 1.00 96.94 207 GLY A O 1
ATOM 1542 N N . GLU A 1 208 ? 9.908 3.970 -19.968 1.00 95.94 208 GLU A N 1
ATOM 1543 C CA . GLU A 1 208 ? 10.720 3.556 -21.118 1.00 95.94 208 GLU A CA 1
ATOM 1544 C C . GLU A 1 208 ? 11.392 2.190 -20.888 1.00 95.94 208 GLU A C 1
ATOM 1546 O O . GLU A 1 208 ? 12.433 2.105 -20.242 1.00 95.94 208 GLU A O 1
ATOM 1551 N N . PHE A 1 209 ? 10.776 1.120 -21.404 1.00 96.38 209 PHE A N 1
ATOM 1552 C CA . PHE A 1 209 ? 11.254 -0.270 -21.320 1.00 96.38 209 PHE A CA 1
ATOM 1553 C C . PHE A 1 209 ? 10.599 -1.157 -22.398 1.00 96.38 209 PHE A C 1
ATOM 1555 O O . PHE A 1 209 ? 9.589 -0.771 -22.998 1.00 96.38 209 PHE A O 1
ATOM 1562 N N . ASP A 1 210 ? 11.134 -2.365 -22.607 1.00 96.44 210 ASP A N 1
ATOM 1563 C CA . ASP A 1 210 ? 10.466 -3.436 -23.361 1.00 96.44 210 ASP A CA 1
ATOM 1564 C C . ASP A 1 210 ? 9.482 -4.196 -22.440 1.00 96.44 210 ASP A C 1
ATOM 1566 O O . ASP A 1 210 ? 9.892 -4.685 -21.384 1.00 96.44 210 ASP A O 1
ATOM 1570 N N . PRO A 1 211 ? 8.185 -4.327 -22.795 1.00 97.19 211 PRO A N 1
ATOM 1571 C CA . PRO A 1 211 ? 7.227 -5.134 -22.037 1.00 97.19 211 PRO A CA 1
ATOM 1572 C C . PRO A 1 211 ? 7.690 -6.559 -21.741 1.00 97.19 211 PRO A C 1
ATOM 1574 O O . PRO A 1 211 ? 7.430 -7.061 -20.653 1.00 97.19 211 PRO A O 1
ATOM 1577 N N . ASN A 1 212 ? 8.362 -7.215 -22.689 1.00 97.25 212 ASN A N 1
ATOM 1578 C CA . ASN A 1 212 ? 8.756 -8.614 -22.538 1.00 97.25 212 ASN A CA 1
ATOM 1579 C C . ASN A 1 212 ? 9.851 -8.776 -21.480 1.00 97.25 212 ASN A C 1
ATOM 1581 O O . ASN A 1 212 ? 9.829 -9.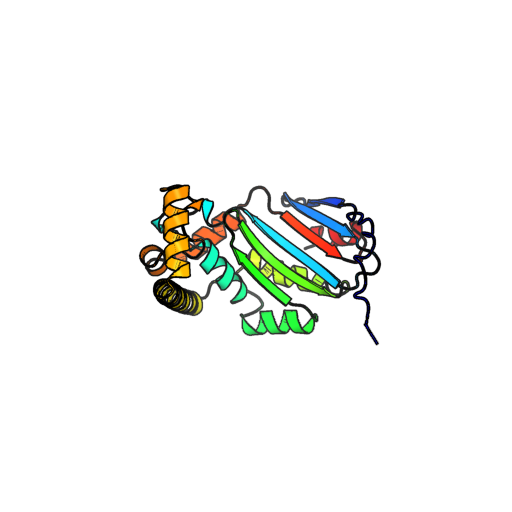750 -20.731 1.00 97.25 212 ASN A O 1
ATOM 1585 N N . GLU A 1 213 ? 10.771 -7.811 -21.378 1.00 96.06 213 GLU A N 1
ATOM 1586 C CA . GLU A 1 213 ? 11.786 -7.785 -20.318 1.00 96.06 213 GLU A CA 1
ATOM 1587 C C . GLU A 1 213 ? 11.135 -7.623 -18.942 1.00 96.06 213 GLU A C 1
ATOM 1589 O O . GLU A 1 213 ? 11.512 -8.307 -17.994 1.00 96.06 213 GLU A O 1
ATOM 1594 N N . ILE A 1 214 ? 10.110 -6.771 -18.842 1.00 96.56 214 ILE A N 1
ATOM 1595 C CA . ILE A 1 214 ? 9.337 -6.589 -17.608 1.00 96.56 214 ILE A CA 1
ATOM 1596 C C . ILE A 1 214 ? 8.571 -7.858 -17.231 1.00 96.56 214 ILE A C 1
ATOM 1598 O O . ILE A 1 214 ? 8.569 -8.239 -16.063 1.00 96.56 214 ILE A O 1
ATOM 1602 N N . PHE A 1 215 ? 7.929 -8.524 -18.190 1.00 97.25 215 PHE A N 1
ATOM 1603 C CA . PHE A 1 215 ? 7.208 -9.769 -17.919 1.00 97.25 215 PHE A CA 1
ATOM 1604 C C . PHE A 1 215 ? 8.155 -10.874 -17.451 1.00 97.25 215 PHE A C 1
ATOM 1606 O O . PHE A 1 215 ? 7.882 -11.505 -16.436 1.00 97.25 215 PHE A O 1
ATOM 1613 N N . ALA A 1 216 ? 9.300 -11.038 -18.119 1.00 95.94 216 ALA A N 1
ATOM 1614 C CA . ALA A 1 216 ? 10.320 -12.000 -17.712 1.00 95.94 216 ALA A CA 1
ATOM 1615 C C . ALA A 1 216 ? 10.891 -11.693 -16.319 1.00 95.94 216 ALA A C 1
ATOM 1617 O O . ALA A 1 216 ? 11.123 -12.613 -15.539 1.00 95.94 216 ALA A O 1
ATOM 1618 N N . LEU A 1 217 ? 11.096 -10.411 -15.998 1.00 94.69 217 LEU A N 1
ATOM 1619 C CA . LEU A 1 217 ? 11.546 -9.976 -14.678 1.00 94.69 217 LEU A CA 1
ATOM 1620 C C . LEU A 1 217 ? 10.529 -10.339 -13.590 1.00 94.69 217 LEU A C 1
ATOM 1622 O O . LEU A 1 217 ? 10.915 -10.907 -12.578 1.00 94.69 217 LEU A O 1
ATOM 1626 N N . ILE A 1 218 ? 9.243 -10.052 -13.810 1.00 94.44 218 ILE A N 1
ATOM 1627 C CA . ILE A 1 218 ? 8.180 -10.337 -12.835 1.00 94.44 218 ILE A CA 1
ATOM 1628 C C . ILE A 1 218 ? 7.945 -11.843 -12.676 1.00 94.44 218 ILE A C 1
ATOM 1630 O O . ILE A 1 218 ? 7.670 -12.287 -11.570 1.00 94.44 218 ILE A O 1
ATOM 1634 N N . ASP A 1 219 ? 8.057 -12.634 -13.745 1.00 93.38 219 ASP A N 1
ATOM 1635 C CA . ASP A 1 219 ? 7.923 -14.096 -13.663 1.00 93.38 219 ASP A CA 1
ATOM 1636 C C . ASP A 1 219 ? 9.103 -14.767 -12.931 1.00 93.38 219 ASP A C 1
ATOM 1638 O O . ASP A 1 219 ? 8.978 -15.910 -12.488 1.00 93.38 219 ASP A O 1
ATOM 1642 N N . ALA A 1 220 ? 10.250 -14.087 -12.832 1.00 86.81 220 ALA A N 1
ATOM 1643 C CA . ALA A 1 220 ? 11.442 -14.579 -12.143 1.00 86.81 220 ALA A CA 1
ATOM 1644 C C . ALA A 1 220 ? 11.507 -14.195 -10.652 1.00 86.81 220 ALA A C 1
ATOM 1646 O O . ALA A 1 220 ? 12.313 -14.781 -9.923 1.00 86.81 220 ALA A O 1
ATOM 1647 N N . SER A 1 221 ? 10.709 -13.209 -10.227 1.00 71.44 221 SER A N 1
ATOM 1648 C CA . SER A 1 221 ? 10.585 -12.725 -8.842 1.00 71.44 221 SER A CA 1
ATOM 1649 C C . SER A 1 221 ? 9.585 -13.548 -8.032 1.00 71.44 221 SER A C 1
ATOM 1651 O O . SER A 1 221 ? 9.886 -13.792 -6.844 1.00 71.44 221 SER A O 1
#

Sequence (221 aa):
MSVQRPGPLTPRPYTFPRAYEHRTATGLRVIALPMPGRPLAAMQLLMRGGAATESATENGTAALLARLLTEGGPRHDAIRLVEAAELLGGTIGAEAGFEGVSVGSSLPVHRIAPMLDLIAEIAYEPSLPEREVERLRALRLAQIEQAAASPRARANEAITAAIYDDAPYGRPIGGRRESVAAINRASLSARHAQLAKNPDPLFVIAGEFDPNEIFALIDAS

Mean predicted aligned error: 4.98 Å

Solvent-accessible surface area (backbone atoms only — not comparable to full-atom values): 11881 Å² total; per-residue (Å²): 133,88,81,78,76,83,72,87,75,80,82,74,88,81,79,80,66,66,75,44,79,50,69,42,96,89,49,43,34,35,41,33,28,48,34,85,94,32,70,46,28,41,40,37,42,39,29,54,62,8,30,48,72,39,52,81,70,48,23,19,43,39,34,53,38,23,56,38,29,61,56,14,26,92,90,27,50,37,67,53,44,51,52,54,30,47,75,51,64,26,51,74,50,46,43,47,44,51,65,21,35,34,44,35,37,41,27,38,42,96,42,48,71,72,48,51,54,53,51,49,36,27,71,76,45,45,59,64,51,63,71,55,51,53,51,52,43,53,52,49,48,52,52,52,54,58,40,67,73,31,70,68,50,48,51,51,51,53,52,37,32,73,74,36,54,90,42,44,83,29,50,58,51,71,27,49,69,72,20,40,70,67,63,47,61,68,59,38,51,52,50,48,56,54,35,73,63,40,90,65,32,38,36,39,37,36,21,44,62,61,61,67,61,53,50,55,50,61,68,72,107